Protein AF-A0A936S8H2-F1 (afdb_monomer)

pLDDT: mean 94.61, std 4.77, range [74.12, 98.62]

Radius of gyration: 17.9 Å; Cα contacts (8 Å, |Δi|>4): 414; chains: 1; bounding box: 50×32×44 Å

Secondary structure (DSSP, 8-state):
-EEEEEEE-SBTTS--EEES---EETTEETTTT-EEEE-TTSBBP-TTT-GGGGGSEEEEETTEEEEEETTTEEEEEESS-SS-EEEEEEETTEEEEEEE--HHHHHHHHHHHTS--EEEE--TT---BPPGGG--SS-B--SSSSSS--EEEHHHHHHHHHHHHHH-TT--SPPPGGGT--SEEEESS-TTGGGG-SEEEETTEEEE---------

Structure (mmCIF, N/CA/C/O backbone):
data_AF-A0A936S8H2-F1
#
_entry.id   AF-A0A936S8H2-F1
#
loop_
_atom_site.group_PDB
_atom_site.id
_atom_site.type_symbol
_atom_site.label_atom_id
_atom_site.label_alt_id
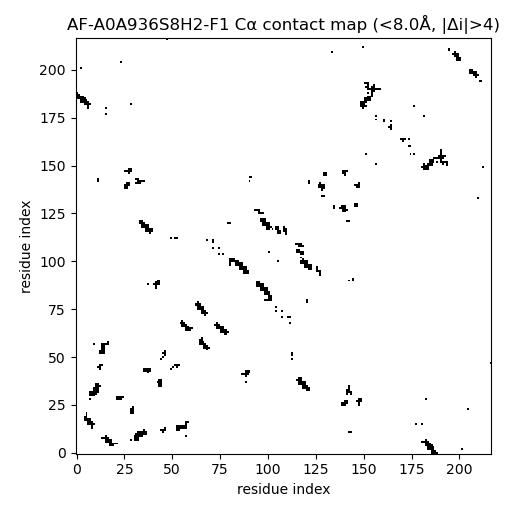_atom_site.label_comp_id
_atom_site.label_asym_id
_atom_site.label_entity_id
_atom_site.label_seq_id
_atom_site.pdbx_PDB_ins_code
_atom_site.Cartn_x
_atom_site.Cartn_y
_atom_site.Cartn_z
_atom_site.occupancy
_atom_site.B_iso_or_equiv
_atom_site.auth_seq_id
_atom_site.auth_comp_id
_atom_site.auth_asym_id
_atom_site.auth_atom_id
_atom_site.pdbx_PDB_model_num
ATOM 1 N N . MET A 1 1 ? 5.807 -10.193 -22.515 1.00 93.31 1 MET A N 1
ATOM 2 C CA . MET A 1 1 ? 5.289 -9.375 -21.406 1.00 93.31 1 MET A CA 1
ATOM 3 C C . MET A 1 1 ? 4.024 -9.993 -20.821 1.00 93.31 1 MET A C 1
ATOM 5 O O . MET A 1 1 ? 3.127 -10.326 -21.589 1.00 93.31 1 MET A O 1
ATOM 9 N N . HIS A 1 2 ? 3.963 -10.161 -19.502 1.00 96.00 2 HIS A N 1
ATOM 10 C CA . HIS A 1 2 ? 2.806 -10.656 -18.745 1.00 96.00 2 HIS A CA 1
ATOM 11 C C . HIS A 1 2 ? 2.836 -10.106 -17.308 1.00 96.00 2 HIS A C 1
ATOM 13 O O . HIS A 1 2 ? 3.864 -9.575 -16.889 1.00 96.00 2 HIS A O 1
ATOM 19 N N . ILE A 1 3 ? 1.724 -10.214 -16.570 1.00 97.50 3 ILE A N 1
ATOM 20 C CA . ILE A 1 3 ? 1.703 -9.939 -15.124 1.00 97.50 3 ILE A CA 1
ATOM 21 C C . ILE A 1 3 ? 2.270 -11.160 -14.402 1.00 97.50 3 ILE A C 1
ATOM 23 O O . ILE A 1 3 ? 1.728 -12.252 -14.572 1.00 97.50 3 ILE A O 1
ATOM 27 N N . SER A 1 4 ? 3.332 -10.978 -13.620 1.00 98.06 4 SER A N 1
ATOM 28 C CA . SER A 1 4 ? 3.921 -12.046 -12.806 1.00 98.06 4 SER A CA 1
ATOM 29 C C . SER A 1 4 ? 3.441 -12.019 -11.355 1.00 98.06 4 SER A C 1
ATOM 31 O O . SER A 1 4 ? 3.321 -13.072 -10.737 1.00 98.06 4 SER A O 1
ATOM 33 N N . GLU A 1 5 ? 3.080 -10.845 -10.827 1.00 98.19 5 GLU A N 1
ATOM 34 C CA . GLU A 1 5 ? 2.463 -10.721 -9.504 1.00 98.19 5 GLU A CA 1
ATOM 35 C C . GLU A 1 5 ? 1.368 -9.651 -9.480 1.00 98.19 5 GLU A C 1
ATOM 37 O O . GLU A 1 5 ? 1.493 -8.579 -10.084 1.00 98.19 5 GLU A O 1
ATOM 42 N N . ILE A 1 6 ? 0.327 -9.915 -8.690 1.00 98.44 6 ILE A N 1
ATOM 43 C CA . ILE A 1 6 ? -0.681 -8.934 -8.289 1.00 98.44 6 ILE A CA 1
ATOM 44 C C . ILE A 1 6 ? -0.625 -8.816 -6.773 1.00 98.44 6 ILE A C 1
ATOM 46 O O . ILE A 1 6 ? -0.640 -9.815 -6.061 1.00 98.44 6 ILE A O 1
ATOM 50 N N . ASN A 1 7 ? -0.548 -7.590 -6.272 1.00 98.62 7 ASN A N 1
ATOM 51 C CA . ASN A 1 7 ? -0.346 -7.313 -4.862 1.00 98.62 7 ASN A CA 1
ATOM 52 C C . ASN A 1 7 ? -1.292 -6.205 -4.377 1.00 98.62 7 ASN A C 1
ATOM 54 O O . ASN A 1 7 ? -1.464 -5.167 -5.027 1.00 98.62 7 ASN A O 1
ATOM 58 N N . ILE A 1 8 ? -1.852 -6.389 -3.184 1.00 98.50 8 ILE A N 1
ATOM 59 C CA . ILE A 1 8 ? -2.594 -5.350 -2.459 1.00 98.50 8 ILE A CA 1
ATOM 60 C C . ILE A 1 8 ? -2.007 -5.142 -1.068 1.00 98.50 8 ILE A C 1
ATOM 62 O O . ILE A 1 8 ? -1.362 -6.018 -0.499 1.00 98.50 8 ILE A O 1
ATOM 66 N N . TYR A 1 9 ? -2.234 -3.965 -0.501 1.00 98.38 9 TYR A N 1
ATOM 67 C CA . TYR A 1 9 ? -1.794 -3.596 0.841 1.00 98.38 9 TYR A CA 1
ATOM 68 C C . TYR A 1 9 ? -2.990 -2.989 1.556 1.00 98.38 9 TYR A C 1
ATOM 70 O O . TYR A 1 9 ? -3.147 -1.763 1.541 1.00 98.38 9 TYR A O 1
ATOM 78 N N . PRO A 1 10 ? -3.870 -3.826 2.129 1.00 97.94 10 PRO A N 1
ATOM 79 C CA . PRO A 1 10 ? -5.174 -3.353 2.560 1.00 97.94 10 PRO A CA 1
ATOM 80 C C . PRO A 1 10 ? -5.100 -2.221 3.581 1.00 97.94 10 PRO A C 1
ATOM 82 O O . PRO A 1 10 ? -5.763 -1.192 3.438 1.00 97.94 10 PRO A O 1
ATOM 85 N N . ILE A 1 11 ? -4.193 -2.363 4.545 1.00 98.19 11 ILE A N 1
ATOM 86 C CA . ILE A 1 11 ? -3.877 -1.325 5.517 1.00 98.19 11 ILE A CA 1
ATOM 87 C C . ILE A 1 11 ? -2.595 -0.613 5.076 1.00 98.19 11 ILE A C 1
ATOM 89 O O . ILE A 1 11 ? -1.543 -1.231 4.853 1.00 98.19 11 ILE A O 1
ATOM 93 N N . LYS A 1 12 ? -2.672 0.713 4.933 1.00 97.88 12 LYS A N 1
ATOM 94 C CA . LYS A 1 12 ? -1.530 1.555 4.577 1.00 97.88 12 LYS A CA 1
ATOM 95 C C . LYS A 1 12 ? -0.368 1.275 5.529 1.00 97.88 12 LYS A C 1
ATOM 97 O O . LYS A 1 12 ? -0.538 1.264 6.740 1.00 97.88 12 LYS A O 1
ATOM 102 N N . SER A 1 13 ? 0.823 1.094 4.958 1.00 96.81 13 SER A N 1
ATOM 103 C CA . SER A 1 13 ? 2.064 0.853 5.705 1.00 96.81 13 SER A CA 1
ATOM 104 C C . SER A 1 13 ? 2.162 -0.494 6.432 1.00 96.81 13 SER A C 1
ATOM 106 O O . SER A 1 13 ? 3.143 -0.703 7.137 1.00 96.81 13 SER A O 1
ATOM 108 N N . LEU A 1 14 ? 1.257 -1.448 6.201 1.00 97.88 14 LEU A N 1
ATOM 109 C CA . LEU A 1 14 ? 1.409 -2.827 6.691 1.00 97.88 14 LEU A CA 1
ATOM 110 C C . LEU A 1 14 ? 1.913 -3.761 5.577 1.00 97.88 14 LEU A C 1
ATOM 112 O O . LEU A 1 14 ? 2.239 -3.309 4.461 1.00 97.88 14 LEU A O 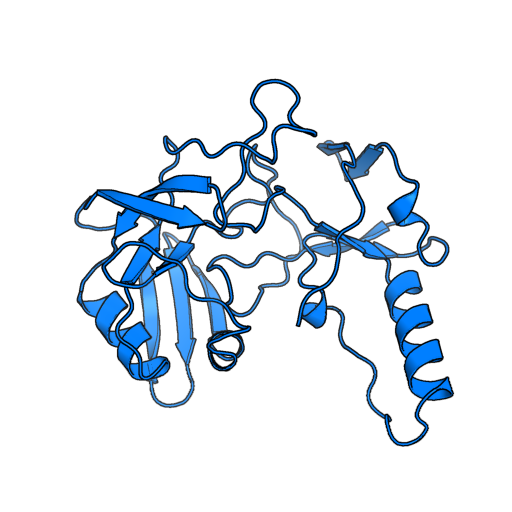1
ATOM 116 N N . LYS A 1 15 ? 2.052 -5.054 5.894 1.00 97.50 15 LYS A N 1
ATOM 117 C CA . LYS A 1 15 ? 2.449 -6.103 4.948 1.00 97.50 15 LYS A CA 1
ATOM 118 C C . LYS A 1 15 ? 1.429 -6.233 3.808 1.00 97.50 15 LYS A C 1
ATOM 120 O O . LYS A 1 15 ? 0.244 -5.966 3.980 1.00 97.50 15 LYS A O 1
ATOM 125 N N . GLY A 1 16 ? 1.932 -6.561 2.619 1.00 97.50 16 GLY A N 1
ATOM 126 C CA . GLY A 1 16 ? 1.104 -6.798 1.436 1.00 97.50 16 GLY A CA 1
ATOM 127 C C . GLY A 1 16 ? 0.633 -8.244 1.334 1.00 97.50 16 GLY A C 1
ATOM 128 O O . GLY A 1 16 ? 1.201 -9.130 1.972 1.00 97.50 16 GLY A O 1
ATOM 129 N N . ILE A 1 17 ? -0.370 -8.452 0.489 1.00 97.81 17 ILE A N 1
ATOM 130 C CA . ILE A 1 17 ? -0.958 -9.741 0.132 1.00 97.81 17 ILE A CA 1
ATOM 131 C C . ILE A 1 17 ? -0.738 -9.942 -1.365 1.00 97.81 17 ILE A C 1
ATOM 133 O O . ILE A 1 17 ? -1.056 -9.043 -2.147 1.00 97.81 17 ILE A O 1
ATOM 137 N N . SER A 1 18 ? -0.217 -11.107 -1.743 1.00 97.75 18 SER A N 1
ATOM 138 C CA . SER A 1 18 ? -0.141 -11.532 -3.141 1.00 97.75 18 SER A CA 1
ATOM 139 C C . SER A 1 18 ? -1.444 -12.221 -3.542 1.00 97.75 18 SER A C 1
ATOM 141 O O . SER A 1 18 ? -2.015 -12.973 -2.751 1.00 97.75 18 SER A O 1
ATOM 143 N N . LEU A 1 19 ? -1.926 -11.933 -4.746 1.00 97.81 19 LEU A N 1
ATOM 144 C CA . LEU A 1 19 ? -3.191 -12.410 -5.290 1.00 97.81 19 LEU A CA 1
ATOM 145 C C . LEU A 1 19 ? -2.975 -13.056 -6.660 1.00 97.81 19 LEU A C 1
ATOM 147 O O . LEU A 1 19 ? -2.115 -12.634 -7.430 1.00 97.81 19 LEU A O 1
ATOM 151 N N . GLU A 1 20 ? -3.832 -14.015 -7.001 1.00 9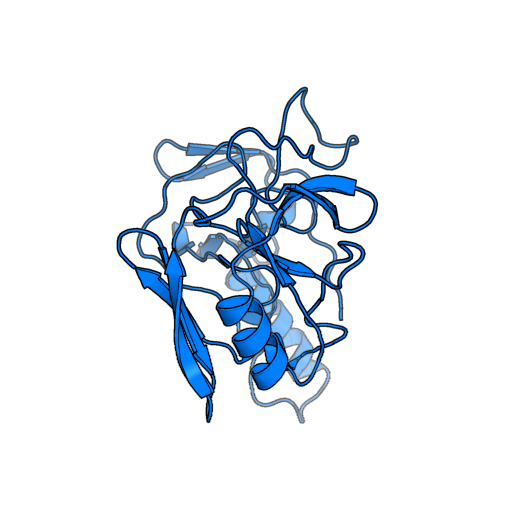6.38 20 GLU A N 1
ATOM 152 C CA . GLU A 1 20 ? -3.892 -14.591 -8.353 1.00 96.38 20 GLU A CA 1
ATOM 153 C C . GLU A 1 20 ? -4.699 -13.712 -9.321 1.00 96.38 20 GLU A C 1
ATOM 155 O O . GLU A 1 20 ? -4.449 -13.686 -10.524 1.00 96.38 20 GLU A O 1
ATOM 160 N N . SER A 1 21 ? -5.683 -12.978 -8.797 1.00 96.00 21 SER A N 1
ATOM 161 C CA . SER A 1 21 ? -6.522 -12.046 -9.550 1.00 96.00 21 SER A CA 1
ATOM 162 C C . SER A 1 21 ? -7.030 -10.925 -8.643 1.00 96.00 21 SER A C 1
ATOM 164 O O . SER A 1 21 ? -7.032 -11.056 -7.419 1.00 96.00 21 SER A O 1
ATOM 166 N N . ALA A 1 22 ? -7.444 -9.802 -9.231 1.00 96.44 22 ALA A N 1
ATOM 167 C CA . ALA A 1 22 ? -8.004 -8.679 -8.490 1.00 96.44 22 ALA A CA 1
ATOM 168 C C . ALA A 1 22 ? -9.060 -7.941 -9.316 1.00 96.44 22 ALA A C 1
ATOM 170 O O . ALA A 1 22 ? -8.940 -7.820 -10.537 1.00 96.44 22 ALA A O 1
ATOM 171 N N . VAL A 1 23 ? -10.067 -7.403 -8.629 1.00 96.38 23 VAL A N 1
ATOM 172 C CA . VAL A 1 23 ? -11.038 -6.477 -9.215 1.00 96.38 23 VAL A CA 1
ATOM 173 C C . VAL A 1 23 ? -10.420 -5.081 -9.266 1.00 96.38 23 VAL A C 1
ATOM 175 O O . VAL A 1 23 ? -9.789 -4.632 -8.308 1.00 96.38 23 VAL A O 1
ATOM 178 N N . VAL A 1 24 ? -10.600 -4.396 -10.392 1.00 96.38 24 VAL A N 1
ATOM 179 C CA . VAL A 1 24 ? -10.165 -3.010 -10.586 1.00 96.38 24 VAL A CA 1
ATOM 180 C C . VAL A 1 24 ? -11.331 -2.078 -10.271 1.00 96.38 24 VAL A C 1
ATOM 182 O O . VAL A 1 24 ? -12.392 -2.183 -10.880 1.00 96.38 24 VAL A O 1
ATOM 185 N N . ASP A 1 25 ? -11.114 -1.148 -9.349 1.00 93.69 25 ASP A N 1
ATOM 186 C CA . ASP A 1 25 ? -12.037 -0.077 -8.976 1.00 93.69 25 ASP A CA 1
ATOM 187 C C . ASP A 1 25 ? -11.424 1.297 -9.319 1.00 93.69 25 ASP A C 1
ATOM 189 O O . ASP A 1 25 ? -10.230 1.434 -9.602 1.00 93.69 25 ASP A O 1
ATOM 193 N N . ALA A 1 26 ? -12.229 2.356 -9.260 1.00 92.25 26 ALA A N 1
ATOM 194 C CA . ALA A 1 26 ? -11.815 3.730 -9.528 1.00 92.25 26 ALA A CA 1
ATOM 195 C C . ALA A 1 26 ? -10.655 4.208 -8.634 1.00 92.25 26 ALA A C 1
ATOM 197 O O . ALA A 1 26 ? -9.928 5.120 -9.019 1.00 92.25 26 ALA A O 1
ATOM 198 N N . ARG A 1 27 ? -10.478 3.608 -7.445 1.00 95.00 27 ARG A N 1
ATOM 199 C CA . ARG A 1 27 ? -9.413 3.942 -6.481 1.00 95.00 27 ARG A CA 1
ATOM 200 C C . ARG A 1 27 ? -8.172 3.054 -6.574 1.00 95.00 27 ARG A C 1
ATOM 202 O O . ARG A 1 27 ? -7.211 3.342 -5.860 1.00 95.00 27 ARG A O 1
ATOM 209 N N . GLY A 1 28 ? -8.178 2.009 -7.403 1.00 95.62 28 GLY A N 1
ATOM 210 C CA . GLY A 1 28 ? -7.097 1.023 -7.499 1.00 95.62 28 GLY A CA 1
ATOM 211 C C . GLY A 1 28 ? -7.626 -0.404 -7.508 1.00 95.62 28 GLY A C 1
ATOM 212 O O . GLY A 1 28 ? -8.764 -0.642 -7.900 1.00 95.62 28 GLY A O 1
ATOM 213 N N . LEU A 1 29 ? -6.807 -1.361 -7.077 1.00 97.62 29 LEU A N 1
ATOM 214 C CA . LEU A 1 29 ? -7.298 -2.721 -6.846 1.00 97.62 29 LEU A CA 1
ATOM 215 C C . LEU A 1 29 ? -8.250 -2.736 -5.643 1.00 97.62 29 LEU A C 1
ATOM 217 O O . LEU A 1 29 ? -8.075 -1.970 -4.691 1.00 97.62 29 LEU A O 1
ATOM 221 N N . GLU A 1 30 ? -9.250 -3.611 -5.674 1.00 95.81 30 GLU A N 1
ATOM 222 C CA . GLU A 1 30 ? -10.180 -3.775 -4.559 1.00 95.81 30 GLU A CA 1
ATOM 223 C C . GLU A 1 30 ? -9.428 -4.038 -3.241 1.00 95.81 30 GLU A C 1
ATOM 225 O O . GLU A 1 30 ? -8.421 -4.745 -3.195 1.00 95.81 30 GLU A O 1
ATOM 230 N N . ASN A 1 31 ? -9.925 -3.437 -2.157 1.00 95.31 31 ASN A N 1
ATOM 231 C CA . ASN A 1 31 ? -9.366 -3.486 -0.802 1.00 95.31 31 ASN A CA 1
ATOM 232 C C . ASN A 1 31 ? -8.004 -2.785 -0.629 1.00 95.31 31 ASN A C 1
ATOM 234 O O . ASN A 1 31 ? -7.559 -2.623 0.502 1.00 95.31 31 ASN A O 1
ATOM 238 N N . ASP A 1 32 ? -7.367 -2.279 -1.686 1.00 98.06 32 ASP A N 1
ATOM 239 C CA . ASP A 1 32 ? -6.021 -1.711 -1.612 1.00 98.06 32 ASP A CA 1
ATOM 240 C C . ASP A 1 32 ? -5.959 -0.338 -0.908 1.00 98.06 32 ASP A C 1
ATOM 242 O O . ASP A 1 32 ? -6.550 0.656 -1.345 1.00 98.06 32 ASP A O 1
ATOM 246 N N . ARG A 1 33 ? -5.209 -0.273 0.203 1.00 97.69 33 ARG A N 1
ATOM 247 C CA . ARG A 1 33 ? -5.059 0.898 1.090 1.00 97.69 33 ARG A CA 1
ATOM 248 C C . ARG A 1 33 ? -6.402 1.540 1.473 1.00 97.69 33 ARG A C 1
ATOM 250 O O . ARG A 1 33 ? -6.517 2.766 1.542 1.00 97.69 33 ARG A O 1
ATOM 257 N N . ARG A 1 34 ? -7.434 0.725 1.709 1.00 96.50 34 ARG A N 1
ATOM 258 C CA . ARG A 1 34 ? -8.747 1.183 2.203 1.00 96.50 34 ARG A CA 1
ATOM 259 C C . ARG A 1 34 ? -8.767 1.408 3.716 1.00 96.50 34 ARG A C 1
ATOM 261 O O . ARG A 1 34 ? -9.695 2.042 4.208 1.00 96.50 34 ARG A O 1
ATOM 268 N N . TRP A 1 35 ? -7.726 0.972 4.420 1.00 97.25 35 TRP A N 1
ATOM 269 C CA . TRP A 1 35 ? -7.508 1.238 5.838 1.00 97.25 35 TRP A CA 1
ATOM 270 C C . TRP A 1 35 ? -6.167 1.933 6.074 1.00 97.25 35 TRP A C 1
ATOM 272 O O . TRP A 1 35 ? -5.244 1.846 5.257 1.00 97.25 35 TRP A O 1
ATOM 282 N N . MET A 1 36 ? -6.046 2.620 7.203 1.00 97.69 36 MET A N 1
ATOM 283 C CA . MET A 1 36 ? -4.855 3.368 7.592 1.00 97.69 36 MET A CA 1
ATOM 284 C C . MET A 1 36 ? -4.796 3.516 9.111 1.00 97.69 36 MET A C 1
ATOM 286 O O . MET A 1 36 ? -5.836 3.621 9.748 1.00 97.69 36 MET A O 1
ATOM 290 N N . LEU A 1 37 ? -3.590 3.546 9.678 1.00 98.06 37 LEU A N 1
ATOM 291 C CA . LEU A 1 37 ? -3.388 3.893 11.086 1.00 98.06 37 LEU A CA 1
ATOM 292 C C . LEU A 1 37 ? -3.065 5.384 11.214 1.00 98.06 37 LEU A C 1
ATOM 294 O O . LEU A 1 37 ? -2.241 5.892 10.446 1.00 98.06 37 LEU A O 1
ATOM 298 N N . THR A 1 38 ? -3.686 6.068 12.171 1.00 97.75 38 THR A N 1
ATOM 299 C CA . THR A 1 38 ? -3.489 7.500 12.448 1.00 97.75 38 THR A CA 1
ATOM 300 C C . THR A 1 38 ? -3.232 7.770 13.925 1.00 97.75 38 THR A C 1
ATOM 302 O O . THR A 1 38 ? -3.527 6.930 14.769 1.00 97.75 38 THR A O 1
ATOM 305 N N . ASP A 1 39 ? -2.715 8.955 14.246 1.00 96.38 39 ASP A N 1
ATOM 306 C CA . ASP A 1 39 ? -2.876 9.536 15.581 1.00 96.38 39 ASP A CA 1
ATOM 307 C C . ASP A 1 39 ? -4.319 10.045 15.798 1.00 96.38 39 ASP A C 1
ATOM 309 O O . ASP A 1 39 ? -5.163 9.972 14.895 1.00 96.38 39 ASP A O 1
ATOM 313 N N . ARG A 1 40 ? -4.591 10.595 16.991 1.00 94.88 40 ARG A N 1
ATOM 314 C CA . ARG A 1 40 ? -5.903 11.166 17.358 1.00 94.88 40 ARG A CA 1
ATOM 315 C C . ARG A 1 40 ? -6.300 12.404 16.564 1.00 94.88 40 ARG A C 1
ATOM 317 O O . ARG A 1 40 ? -7.487 12.707 16.477 1.00 94.88 40 ARG A O 1
ATOM 324 N N . ASP A 1 41 ? -5.334 13.091 15.967 1.00 95.69 41 ASP A N 1
ATOM 325 C CA . ASP A 1 41 ? -5.561 14.274 15.138 1.00 95.69 41 ASP A CA 1
ATOM 326 C C . ASP A 1 41 ? -5.798 13.901 13.661 1.00 95.69 41 ASP A C 1
ATOM 328 O O . ASP A 1 41 ? -6.018 14.771 12.817 1.00 95.69 41 ASP A O 1
ATOM 332 N N . GLY A 1 42 ? -5.792 12.603 13.333 1.00 96.50 42 GLY A N 1
ATOM 333 C CA . GLY A 1 42 ? -6.037 12.088 11.989 1.00 96.50 42 GLY A CA 1
ATOM 334 C C . GLY A 1 42 ? -4.804 12.130 11.087 1.00 96.50 42 GLY A C 1
ATOM 335 O O . GLY A 1 42 ? -4.935 12.015 9.863 1.00 96.50 42 GLY A O 1
ATOM 336 N N . ASN A 1 43 ? -3.601 12.291 11.646 1.00 96.81 43 ASN A N 1
ATOM 337 C CA . ASN A 1 43 ? -2.359 12.207 10.884 1.00 96.81 43 ASN A CA 1
ATOM 338 C C . ASN A 1 43 ? -1.914 10.753 10.776 1.00 96.81 43 ASN A C 1
ATOM 340 O O . ASN A 1 43 ? -1.734 10.054 11.771 1.00 96.81 43 ASN A O 1
ATOM 344 N N . PHE A 1 44 ? -1.704 10.294 9.549 1.00 96.56 44 PHE A N 1
ATOM 345 C CA . PHE A 1 44 ? -1.317 8.914 9.293 1.00 96.56 44 PHE A CA 1
ATOM 346 C C . PHE A 1 44 ? 0.091 8.554 9.771 1.00 96.56 44 PHE A C 1
ATOM 348 O O . PHE A 1 44 ? 1.042 9.336 9.672 1.00 96.56 44 PHE A O 1
ATOM 355 N N . TYR A 1 45 ? 0.240 7.303 10.194 1.00 96.25 45 TYR A N 1
ATOM 356 C CA . TYR A 1 45 ? 1.533 6.695 10.459 1.00 96.25 45 TYR A CA 1
ATOM 357 C C . TYR A 1 45 ? 2.139 6.061 9.209 1.00 96.25 45 TYR A C 1
ATOM 359 O O . TYR A 1 45 ? 1.450 5.631 8.283 1.00 96.25 45 TYR A O 1
ATOM 367 N N . THR A 1 46 ? 3.472 6.022 9.181 1.00 93.19 46 THR A N 1
ATOM 368 C CA . THR A 1 46 ? 4.247 5.478 8.061 1.00 93.19 46 THR A CA 1
ATOM 369 C C . THR A 1 46 ? 5.281 4.483 8.548 1.00 93.19 46 THR A C 1
ATOM 371 O O . THR A 1 46 ? 5.822 4.636 9.643 1.00 93.19 46 THR A O 1
ATOM 374 N N . GLN A 1 47 ? 5.654 3.541 7.676 1.00 93.19 47 GLN A N 1
ATOM 375 C CA . GLN A 1 47 ? 6.793 2.647 7.918 1.00 93.19 47 GLN A CA 1
ATOM 376 C C . GLN A 1 47 ? 8.107 3.409 8.141 1.00 93.19 47 GLN A C 1
ATOM 378 O O . GLN A 1 47 ? 8.967 2.906 8.849 1.00 93.19 47 GLN A O 1
ATOM 383 N N . ARG A 1 48 ? 8.258 4.631 7.603 1.00 90.44 48 ARG A N 1
ATOM 384 C CA . ARG A 1 48 ? 9.463 5.456 7.815 1.00 90.44 48 ARG A CA 1
ATOM 385 C C . ARG A 1 48 ? 9.653 5.813 9.283 1.00 90.44 48 ARG A C 1
ATOM 387 O O . ARG A 1 48 ? 10.770 5.844 9.779 1.00 90.44 48 ARG A O 1
ATOM 394 N N . LYS A 1 49 ? 8.540 6.109 9.960 1.00 90.56 49 LYS A N 1
ATOM 395 C CA . LYS A 1 49 ? 8.523 6.456 11.382 1.00 90.56 49 LYS A CA 1
ATOM 396 C C . LYS A 1 49 ? 8.419 5.208 12.261 1.00 90.56 49 LYS A C 1
ATOM 398 O O . LYS A 1 49 ? 9.049 5.159 13.309 1.00 90.56 49 LYS A O 1
ATOM 403 N N . PHE A 1 50 ? 7.669 4.199 11.814 1.00 93.56 50 PHE A N 1
ATOM 404 C CA . PHE A 1 50 ? 7.409 2.969 12.564 1.00 93.56 50 PHE A CA 1
ATOM 405 C C . PHE A 1 50 ? 7.621 1.720 11.688 1.00 93.56 50 PHE A C 1
ATOM 407 O O . PHE A 1 50 ? 6.655 1.112 11.222 1.00 93.56 50 PHE A O 1
ATOM 414 N N . PRO A 1 51 ? 8.878 1.286 11.467 1.00 93.38 51 PRO A N 1
ATOM 415 C CA . PRO A 1 51 ? 9.187 0.164 10.571 1.00 93.38 51 PRO A CA 1
ATOM 416 C C . PRO A 1 51 ? 8.504 -1.155 10.955 1.00 93.38 51 PRO A C 1
ATOM 418 O O . PRO A 1 51 ? 8.154 -1.947 10.080 1.00 93.38 51 PRO A O 1
ATOM 421 N N . ARG A 1 52 ? 8.241 -1.362 12.254 1.00 94.12 52 ARG A N 1
ATOM 422 C CA . ARG A 1 52 ? 7.530 -2.536 12.792 1.00 94.12 52 ARG A CA 1
ATOM 423 C C . ARG A 1 52 ? 6.134 -2.749 12.194 1.00 94.12 52 ARG A C 1
ATOM 425 O O . ARG A 1 52 ? 5.675 -3.883 12.155 1.00 94.12 52 ARG A O 1
ATOM 432 N N . MET A 1 53 ? 5.494 -1.711 11.637 1.00 96.94 53 MET A N 1
ATOM 433 C CA . MET A 1 53 ? 4.222 -1.855 10.912 1.00 96.94 53 MET A CA 1
ATOM 434 C C . MET A 1 53 ? 4.326 -2.877 9.765 1.00 96.94 53 MET A C 1
ATOM 436 O O . MET A 1 53 ? 3.356 -3.558 9.450 1.00 96.94 53 MET A O 1
ATOM 440 N N . ALA A 1 54 ? 5.507 -3.027 9.152 1.00 95.38 54 ALA A N 1
ATOM 441 C CA . ALA A 1 54 ? 5.744 -3.998 8.083 1.00 95.38 54 ALA A CA 1
ATOM 442 C C . ALA A 1 54 ? 5.720 -5.468 8.549 1.00 95.38 54 ALA A C 1
ATOM 444 O O . ALA A 1 54 ? 5.666 -6.361 7.702 1.00 95.38 54 ALA A O 1
ATOM 445 N N . LEU A 1 55 ? 5.787 -5.716 9.862 1.00 96.00 55 LEU A N 1
ATOM 446 C CA . LEU A 1 55 ? 5.793 -7.054 10.457 1.00 96.00 55 LEU A CA 1
ATOM 447 C C . LEU A 1 55 ? 4.380 -7.588 10.721 1.00 96.00 55 LEU A C 1
ATOM 449 O O . LEU A 1 55 ? 4.211 -8.798 10.847 1.00 96.00 55 LEU A O 1
ATOM 453 N N . ILE A 1 56 ? 3.375 -6.708 10.756 1.00 98.19 56 ILE A N 1
ATOM 454 C CA . ILE A 1 56 ? 1.979 -7.103 10.952 1.00 98.19 56 ILE A CA 1
ATOM 455 C C . ILE A 1 56 ? 1.502 -7.835 9.700 1.00 98.19 56 ILE A C 1
ATOM 457 O O . ILE A 1 56 ? 1.488 -7.269 8.601 1.00 98.19 56 ILE A O 1
ATOM 461 N N . SER A 1 57 ? 1.133 -9.102 9.870 1.00 98.25 57 SER A N 1
ATOM 462 C CA . SER A 1 57 ? 0.553 -9.922 8.812 1.00 98.25 57 SER A CA 1
ATOM 463 C C . SER A 1 57 ? -0.893 -9.514 8.570 1.00 98.25 57 SER A C 1
ATOM 465 O O . SER A 1 57 ? -1.586 -9.103 9.495 1.00 98.25 57 SER A O 1
ATOM 467 N N . VAL A 1 58 ? -1.321 -9.597 7.313 1.00 98.31 58 VAL A N 1
ATOM 468 C CA . VAL A 1 58 ? -2.643 -9.166 6.854 1.00 98.31 58 VAL A CA 1
ATOM 469 C C . VAL A 1 58 ? -3.149 -10.205 5.863 1.00 98.31 58 VAL A C 1
ATOM 471 O O . VAL A 1 58 ? -2.373 -10.651 5.016 1.00 98.31 58 VAL A O 1
ATOM 474 N N . TRP A 1 59 ? -4.422 -10.574 5.945 1.00 97.94 59 TRP A N 1
ATOM 475 C CA . TRP A 1 59 ? -5.095 -11.416 4.956 1.00 97.94 59 TRP A CA 1
ATOM 476 C C . TRP A 1 59 ? -6.551 -10.976 4.774 1.00 97.94 59 TRP A C 1
ATOM 478 O O . TRP A 1 59 ? -7.121 -10.289 5.621 1.00 97.94 59 TRP A O 1
ATOM 488 N N . ILE A 1 60 ? -7.143 -11.322 3.631 1.00 95.75 60 ILE A N 1
ATOM 489 C CA . ILE A 1 60 ? -8.561 -11.059 3.372 1.00 95.75 60 ILE A CA 1
ATOM 490 C C . ILE A 1 60 ? -9.388 -12.182 3.995 1.00 95.75 60 ILE A C 1
ATOM 492 O O . ILE A 1 60 ? -9.058 -13.355 3.826 1.00 95.75 60 ILE A O 1
ATOM 496 N N . GLU A 1 61 ? -10.473 -11.814 4.666 1.00 94.25 61 GLU A N 1
ATOM 497 C CA . GLU A 1 61 ? -11.480 -12.740 5.180 1.00 94.25 61 GLU A CA 1
ATOM 498 C C . GLU A 1 61 ? -12.871 -12.314 4.714 1.00 94.25 61 GLU A C 1
ATOM 500 O O . GLU A 1 61 ? -13.085 -11.172 4.289 1.00 94.25 61 GLU A O 1
ATOM 505 N N . ASP A 1 62 ? -13.839 -13.227 4.794 1.00 91.44 62 ASP A N 1
ATOM 506 C CA . ASP A 1 62 ? -15.221 -12.864 4.501 1.00 91.44 62 ASP A CA 1
ATOM 507 C C . ASP A 1 62 ? -15.698 -11.764 5.462 1.00 91.44 62 ASP A C 1
ATOM 509 O O . ASP A 1 62 ? -15.478 -11.809 6.672 1.00 91.44 62 ASP A O 1
ATOM 513 N N . GLY A 1 63 ? -16.309 -10.722 4.905 1.00 91.38 63 GLY A N 1
ATOM 514 C CA . GLY A 1 63 ? -16.771 -9.570 5.676 1.00 91.38 63 GLY A CA 1
ATOM 515 C C . GLY A 1 63 ? -15.687 -8.645 6.251 1.00 91.38 63 GLY A C 1
ATOM 516 O O . GLY A 1 63 ? -16.066 -7.678 6.915 1.00 91.38 63 GLY A O 1
ATOM 517 N N . GLY A 1 64 ? -14.385 -8.848 5.999 1.00 94.44 64 GLY A N 1
ATOM 518 C CA . GLY A 1 64 ? -13.346 -8.016 6.621 1.00 94.44 64 GLY A CA 1
ATOM 519 C C . GLY A 1 64 ? -11.892 -8.353 6.277 1.00 94.44 64 GLY A C 1
ATOM 520 O O . GLY A 1 64 ? -11.567 -8.785 5.171 1.00 94.44 64 GLY A O 1
ATOM 521 N N . ILE A 1 65 ? -11.002 -8.074 7.229 1.00 96.81 65 ILE A N 1
ATOM 522 C CA . ILE A 1 65 ? -9.558 -8.324 7.151 1.00 96.81 65 ILE A CA 1
ATOM 523 C C . ILE A 1 65 ? -9.093 -8.945 8.458 1.00 96.81 65 ILE A C 1
ATOM 525 O O . ILE A 1 65 ? -9.377 -8.406 9.526 1.00 96.81 65 ILE A O 1
ATOM 529 N N . GLY A 1 66 ? -8.313 -10.016 8.367 1.00 98.00 66 GLY A N 1
ATOM 530 C CA . GLY A 1 66 ? -7.568 -10.542 9.500 1.00 98.00 66 GLY A CA 1
ATOM 531 C C . GLY A 1 66 ? -6.180 -9.910 9.596 1.00 98.00 66 GLY A C 1
ATOM 532 O O . GLY A 1 66 ? -5.529 -9.632 8.579 1.00 98.00 66 GLY A O 1
ATOM 533 N N . VAL A 1 67 ? -5.733 -9.657 10.824 1.00 98.44 67 VAL A N 1
ATOM 534 C CA . VAL A 1 67 ? -4.375 -9.199 11.128 1.00 98.44 67 VAL A CA 1
ATOM 535 C C . VAL A 1 67 ? -3.748 -10.035 12.231 1.00 98.44 67 VAL A C 1
ATOM 537 O O . VAL A 1 67 ? -4.439 -10.513 13.124 1.00 98.44 67 VAL A O 1
ATOM 540 N N . ALA A 1 68 ? -2.427 -10.189 12.181 1.00 98.38 68 ALA A N 1
ATOM 541 C CA . ALA A 1 68 ? -1.671 -10.883 13.218 1.00 98.38 68 ALA A CA 1
ATOM 542 C C . ALA A 1 68 ? -0.316 -10.227 13.455 1.00 98.38 68 ALA A C 1
ATOM 544 O O . ALA A 1 68 ? 0.340 -9.759 12.516 1.00 98.38 68 ALA A O 1
ATOM 545 N N . ALA A 1 69 ? 0.128 -10.252 14.706 1.00 97.75 69 ALA A N 1
ATOM 546 C CA . ALA A 1 69 ? 1.455 -9.811 15.104 1.00 97.75 69 ALA A CA 1
ATOM 547 C C . ALA A 1 69 ? 2.053 -10.786 16.123 1.00 97.75 69 ALA A C 1
ATOM 549 O O . ALA A 1 69 ? 1.348 -11.337 16.971 1.00 97.75 69 ALA A O 1
ATOM 550 N N . ASP A 1 70 ? 3.364 -11.004 16.024 1.00 94.94 70 ASP A N 1
ATOM 551 C CA . ASP A 1 70 ? 4.079 -11.924 16.907 1.00 94.94 70 ASP A CA 1
ATOM 552 C C . ASP A 1 70 ? 3.974 -11.468 18.368 1.00 94.94 70 ASP A C 1
ATOM 554 O O . ASP A 1 70 ? 4.268 -10.317 18.679 1.00 94.94 70 ASP A O 1
ATOM 558 N N . GLY A 1 71 ? 3.511 -12.358 19.247 1.00 96.00 71 GLY A N 1
ATOM 559 C CA . GLY A 1 71 ? 3.246 -12.057 20.658 1.00 96.00 71 GLY A CA 1
ATOM 560 C C . GLY A 1 71 ? 1.888 -11.411 20.979 1.00 96.00 71 GLY A C 1
ATOM 561 O O . GLY A 1 71 ? 1.558 -11.321 22.158 1.00 96.00 71 GLY A O 1
ATOM 562 N N . TYR A 1 72 ? 1.077 -11.026 19.983 1.00 96.19 72 TYR A N 1
ATOM 563 C CA . TYR A 1 72 ? -0.209 -10.323 20.192 1.00 96.19 72 TYR A CA 1
ATOM 564 C C . TYR A 1 72 ? -1.431 -11.061 19.619 1.00 96.19 72 TYR A C 1
ATOM 566 O O . TYR A 1 72 ? -2.563 -10.589 19.740 1.00 96.19 72 TYR A O 1
ATOM 574 N N . GLY A 1 73 ? -1.216 -12.226 19.003 1.00 96.50 73 GLY A N 1
ATOM 575 C CA . GLY A 1 73 ? -2.281 -13.043 18.428 1.00 96.50 73 GLY A CA 1
ATOM 576 C C . GLY A 1 73 ? -2.894 -12.434 17.167 1.00 96.50 73 GLY A C 1
ATOM 577 O O . GLY A 1 73 ? -2.252 -11.659 16.454 1.00 96.50 73 GLY A O 1
ATOM 578 N N . GLU A 1 74 ? -4.134 -12.829 16.892 1.00 97.81 74 GLU A N 1
ATOM 579 C CA . GLU A 1 74 ? -4.899 -12.412 15.718 1.00 97.81 74 GLU A CA 1
ATOM 580 C C . GLU A 1 74 ? -6.041 -11.473 16.114 1.00 97.81 74 GLU A C 1
ATOM 582 O O . GLU A 1 74 ? -6.630 -11.610 17.189 1.00 97.81 74 GLU A O 1
ATOM 587 N N . ALA A 1 75 ? -6.383 -10.547 15.223 1.00 97.12 75 ALA A N 1
ATOM 588 C CA . ALA A 1 75 ? -7.565 -9.707 15.337 1.00 97.12 75 ALA A CA 1
ATOM 589 C C . ALA A 1 75 ? -8.308 -9.647 13.999 1.00 97.12 75 ALA A C 1
ATOM 591 O O . ALA A 1 75 ? -7.699 -9.584 12.930 1.00 97.12 75 ALA A O 1
ATOM 592 N N . PHE A 1 76 ? -9.638 -9.630 14.070 1.00 96.94 76 PHE A N 1
ATOM 593 C CA . PHE A 1 76 ? -10.504 -9.457 12.909 1.00 96.94 76 PHE A CA 1
ATOM 594 C C . PHE A 1 76 ? -11.008 -8.018 12.830 1.00 96.94 76 PHE A C 1
ATOM 596 O O . PHE A 1 76 ? -11.524 -7.470 13.805 1.00 96.94 76 PHE A O 1
ATOM 603 N N . ILE A 1 77 ? -10.889 -7.421 11.649 1.00 96.19 77 ILE A N 1
ATOM 604 C CA . ILE A 1 77 ? -11.353 -6.076 11.329 1.00 96.19 77 ILE A CA 1
ATOM 605 C C . ILE A 1 77 ? -12.567 -6.204 10.404 1.00 96.19 77 ILE A C 1
ATOM 607 O O . ILE A 1 77 ? -12.398 -6.446 9.204 1.00 96.19 77 ILE A O 1
ATOM 611 N N . PRO A 1 78 ? -13.792 -5.988 10.911 1.00 93.81 78 PRO A N 1
ATOM 612 C CA . PRO A 1 78 ? -14.981 -5.919 10.074 1.00 93.81 78 PRO A CA 1
ATOM 613 C C . PRO A 1 78 ? -14.848 -4.832 9.001 1.00 93.81 78 PRO A C 1
ATOM 615 O O . PRO A 1 78 ? -14.367 -3.728 9.281 1.00 93.81 78 PRO A O 1
ATOM 618 N N . ARG A 1 79 ? -15.322 -5.118 7.780 1.00 86.81 79 ARG A N 1
ATOM 619 C CA . ARG A 1 79 ? -15.290 -4.191 6.633 1.00 86.81 79 ARG A CA 1
ATOM 620 C C . ARG A 1 79 ? -15.946 -2.855 6.960 1.00 86.81 79 ARG A C 1
ATOM 622 O O . ARG A 1 79 ? -15.459 -1.813 6.535 1.00 86.81 79 ARG A O 1
ATOM 629 N N . LEU A 1 80 ? -17.060 -2.904 7.684 1.00 82.31 80 LEU A N 1
ATOM 630 C CA . LEU A 1 80 ? -17.771 -1.727 8.157 1.00 82.31 80 LEU A CA 1
ATOM 631 C C . LEU A 1 80 ? -17.583 -1.611 9.670 1.00 82.31 80 LEU A C 1
ATOM 633 O O . LEU A 1 80 ? -17.782 -2.606 10.369 1.00 82.31 80 LEU A O 1
ATOM 637 N N . PRO A 1 81 ? -17.224 -0.427 10.189 1.00 75.75 81 PRO A N 1
ATOM 638 C CA . PRO A 1 81 ? -17.178 -0.221 11.626 1.00 75.75 81 PRO A CA 1
ATOM 639 C C . PRO A 1 81 ? -18.593 -0.318 12.212 1.00 75.75 81 PRO A C 1
ATOM 641 O O . PRO A 1 81 ? -19.570 0.097 11.584 1.00 75.75 81 PRO A O 1
ATOM 644 N N . GLU A 1 82 ? -18.700 -0.841 13.434 1.00 74.94 82 GLU A N 1
ATOM 645 C CA . GLU A 1 82 ? -19.978 -0.938 14.158 1.00 74.94 82 GLU A CA 1
ATOM 646 C C . GLU A 1 82 ? -20.585 0.446 14.423 1.00 74.94 82 GLU A C 1
ATOM 648 O O . GLU A 1 82 ? -21.800 0.636 14.362 1.00 74.94 82 GLU A O 1
ATOM 653 N N . ILE A 1 83 ? -19.720 1.430 14.679 1.00 77.62 83 ILE A N 1
ATOM 654 C CA . ILE A 1 83 ? -20.081 2.825 14.907 1.00 77.62 83 ILE A CA 1
ATOM 655 C C . ILE A 1 83 ? -19.397 3.664 13.835 1.00 77.62 83 ILE A C 1
ATOM 657 O O . ILE A 1 83 ? -18.172 3.710 13.748 1.00 77.62 83 ILE A O 1
ATOM 661 N N . ARG A 1 84 ? -20.193 4.373 13.032 1.00 79.19 84 ARG A N 1
ATOM 662 C CA . ARG A 1 84 ? -19.675 5.306 12.027 1.00 79.19 84 ARG A CA 1
ATOM 663 C C . ARG A 1 84 ? -19.222 6.601 12.690 1.00 79.19 84 ARG A C 1
ATOM 665 O O . ARG A 1 84 ? -19.982 7.564 12.768 1.00 79.19 84 ARG A O 1
ATOM 672 N N . ASN A 1 85 ? -17.988 6.616 13.176 1.00 88.56 85 ASN A N 1
ATOM 673 C CA . ASN A 1 85 ? -17.363 7.819 13.708 1.00 88.56 85 ASN A CA 1
ATOM 674 C C . ASN A 1 85 ? -16.488 8.474 12.634 1.00 88.56 85 ASN A C 1
ATOM 676 O O . ASN A 1 85 ? -15.353 8.047 12.420 1.00 88.56 85 ASN A O 1
ATOM 680 N N . ARG A 1 86 ? -17.027 9.478 11.930 1.00 94.06 86 ARG A N 1
ATOM 681 C CA . ARG A 1 86 ? -16.274 10.182 10.885 1.00 94.06 86 ARG A CA 1
ATOM 682 C C . ARG A 1 86 ? -15.244 11.134 11.468 1.00 94.06 86 ARG A C 1
ATOM 684 O O . ARG A 1 86 ? -15.528 11.878 12.402 1.00 94.06 86 ARG A O 1
ATOM 691 N N . GLN A 1 87 ? -14.072 11.128 10.854 1.00 95.25 87 GLN A N 1
ATOM 692 C CA . GLN A 1 87 ? -12.964 12.005 11.175 1.00 95.25 87 GLN A CA 1
ATOM 693 C C . GLN A 1 87 ? -12.282 12.457 9.887 1.00 95.25 87 GLN A C 1
ATOM 695 O O . GLN A 1 87 ? -11.993 11.652 8.996 1.00 95.25 87 GLN A O 1
ATOM 700 N N . THR A 1 88 ? -11.949 13.743 9.819 1.00 97.88 88 THR A N 1
ATOM 701 C CA . THR A 1 88 ? -11.040 14.244 8.794 1.00 97.88 88 THR A CA 1
ATOM 702 C C . THR A 1 88 ? -9.639 13.696 9.051 1.00 97.88 88 THR A C 1
ATOM 704 O O . THR A 1 88 ? -9.041 13.963 10.091 1.00 97.88 88 THR A O 1
ATOM 707 N N . VAL A 1 89 ? -9.091 12.978 8.076 1.00 97.81 89 VAL A N 1
ATOM 708 C CA . VAL A 1 89 ? -7.720 12.465 8.101 1.00 97.81 89 VAL A CA 1
ATOM 709 C C . VAL A 1 89 ? -6.863 13.139 7.042 1.00 97.81 89 VAL A C 1
ATOM 711 O O . VAL A 1 89 ? -7.347 13.563 5.989 1.00 97.81 89 VAL A O 1
ATOM 714 N N . THR A 1 90 ? -5.566 13.228 7.321 1.00 97.19 90 THR A N 1
ATOM 715 C CA . THR A 1 90 ? -4.584 13.859 6.439 1.00 97.19 90 THR A CA 1
ATOM 716 C C . THR A 1 90 ? -3.631 12.806 5.884 1.00 97.19 90 THR A C 1
ATOM 718 O O . THR A 1 90 ? -2.977 12.089 6.636 1.00 97.19 90 THR A O 1
ATOM 721 N N . VAL A 1 91 ? -3.520 12.735 4.556 1.00 95.56 91 VAL A N 1
ATOM 722 C CA . VAL A 1 91 ? -2.541 11.920 3.825 1.00 95.56 91 VAL A CA 1
ATOM 723 C C . VAL A 1 91 ? -1.682 12.852 2.982 1.00 95.56 91 VAL A C 1
ATOM 725 O O . VAL A 1 91 ? -2.128 13.379 1.959 1.00 95.56 91 VAL A O 1
ATOM 728 N N . TRP A 1 92 ? -0.436 13.056 3.408 1.00 92.75 92 TRP A N 1
ATOM 729 C CA . TRP A 1 92 ? 0.452 14.086 2.859 1.00 92.75 92 TRP A CA 1
ATOM 730 C C . TRP A 1 92 ? -0.224 15.466 2.890 1.00 92.75 92 TRP A C 1
ATOM 732 O O . TRP A 1 92 ? -0.624 15.930 3.950 1.00 92.75 92 TRP A O 1
ATOM 742 N N . ASN A 1 93 ? -0.392 16.103 1.732 1.00 90.06 93 ASN A N 1
ATOM 743 C CA . ASN A 1 93 ? -1.029 17.414 1.602 1.00 90.06 93 ASN A CA 1
ATOM 744 C C . ASN A 1 93 ? -2.533 17.313 1.281 1.00 90.06 93 ASN A C 1
ATOM 746 O O . ASN A 1 93 ? -3.149 18.307 0.907 1.00 90.06 93 ASN A O 1
ATOM 750 N N . SER A 1 94 ? -3.120 16.115 1.361 1.00 92.75 94 SER A N 1
ATOM 751 C CA . SER A 1 94 ? -4.518 15.844 1.021 1.00 92.75 94 SER A CA 1
ATOM 752 C C . SER A 1 94 ? -5.315 15.507 2.278 1.00 92.75 94 SER A C 1
ATOM 754 O O . SER A 1 94 ? -4.863 14.713 3.100 1.00 92.75 94 SER A O 1
ATOM 756 N N . LYS A 1 95 ? -6.508 16.089 2.412 1.00 95.62 95 LYS A N 1
ATOM 757 C CA . LYS A 1 95 ? -7.460 15.785 3.485 1.00 95.62 95 LYS A CA 1
ATOM 758 C C . LYS A 1 95 ? -8.688 15.091 2.913 1.00 95.62 95 LYS A C 1
ATOM 760 O O . LYS A 1 95 ? -9.133 15.433 1.819 1.00 95.62 95 LYS A O 1
ATOM 765 N N . CYS A 1 96 ? -9.226 14.130 3.648 1.00 96.94 96 CYS A N 1
ATOM 766 C CA . CYS A 1 96 ? -10.458 13.429 3.301 1.00 96.94 96 CYS A CA 1
ATOM 767 C C . CYS A 1 96 ? -11.109 12.843 4.556 1.00 96.94 96 CYS A C 1
ATOM 769 O O . CYS A 1 96 ? -10.463 12.736 5.594 1.00 96.94 96 CYS A O 1
ATOM 771 N N . GLU A 1 97 ? -12.359 12.410 4.443 1.00 97.06 97 GLU A N 1
ATOM 772 C CA . GLU A 1 97 ? -13.077 11.772 5.546 1.00 97.06 97 GLU A CA 1
ATOM 773 C C . GLU A 1 97 ? -12.750 10.277 5.644 1.00 97.06 97 GLU A C 1
ATOM 775 O O . GLU A 1 97 ? -12.775 9.554 4.645 1.00 97.06 97 GLU A O 1
ATOM 780 N N . GLY A 1 98 ? -12.480 9.806 6.854 1.00 95.94 98 GLY A N 1
ATOM 781 C CA . GLY A 1 98 ? -12.404 8.392 7.200 1.00 95.94 98 GLY A CA 1
ATOM 782 C C . GLY A 1 98 ? -13.343 8.061 8.356 1.00 95.94 98 GLY A C 1
ATOM 783 O O . GLY A 1 98 ? -13.866 8.958 9.010 1.00 95.94 98 GLY A O 1
ATOM 784 N N . GLU A 1 99 ? -13.571 6.777 8.605 1.00 95.62 99 GLU A N 1
ATOM 785 C CA . GLU A 1 99 ? -14.339 6.291 9.753 1.00 95.62 99 GLU A CA 1
ATOM 786 C C . GLU A 1 99 ? -13.408 5.559 10.718 1.00 95.62 99 GLU A C 1
ATOM 788 O O . GLU A 1 99 ? -12.753 4.586 10.341 1.00 95.62 99 GLU A O 1
ATOM 793 N N . VAL A 1 100 ? -13.330 6.049 11.954 1.00 94.88 100 VAL A N 1
ATOM 794 C CA . VAL A 1 100 ? -12.519 5.441 13.011 1.00 94.88 100 VAL A CA 1
ATOM 795 C C . VAL A 1 100 ? -13.166 4.137 13.458 1.00 94.88 100 VAL A C 1
ATOM 797 O O . VAL A 1 100 ? -14.368 4.089 13.725 1.00 94.88 100 VAL A O 1
ATOM 800 N N . HIS A 1 101 ? -12.361 3.082 13.545 1.00 92.94 101 HIS A N 1
ATOM 801 C CA . HIS A 1 101 ? -12.793 1.762 13.984 1.00 92.94 101 HIS A CA 1
ATOM 802 C C . HIS A 1 101 ? -12.807 1.643 15.516 1.00 92.94 101 HIS A C 1
ATOM 804 O O . HIS A 1 101 ? -12.500 2.593 16.244 1.00 92.94 101 HIS A O 1
ATOM 810 N N . SER A 1 102 ? -13.231 0.483 16.012 1.00 90.69 102 SER A N 1
ATOM 811 C CA . SER A 1 102 ? -13.542 0.268 17.423 1.00 90.69 102 SER A CA 1
ATOM 812 C C . SER A 1 102 ? -12.341 0.531 18.350 1.00 90.69 102 SER A C 1
ATOM 814 O O . SER A 1 102 ? -11.193 0.271 17.975 1.00 90.69 102 SER A O 1
ATOM 816 N N . PRO A 1 103 ? -12.581 0.994 19.595 1.00 92.81 103 PRO A N 1
ATOM 817 C CA . PRO A 1 103 ? -11.521 1.163 20.589 1.00 92.81 103 PRO A CA 1
ATOM 818 C C . PRO A 1 103 ? -10.694 -0.106 20.823 1.00 92.81 103 PRO A C 1
ATOM 820 O O . PRO A 1 103 ? -9.493 0.001 21.019 1.00 92.81 103 PRO A O 1
ATOM 823 N N . VAL A 1 104 ? -11.314 -1.287 20.727 1.00 94.38 104 VAL A N 1
ATOM 824 C CA . VAL A 1 104 ? -10.640 -2.586 20.898 1.00 94.38 104 VAL A CA 1
ATOM 825 C C . VAL A 1 104 ? -9.588 -2.821 19.811 1.00 94.38 104 VAL A C 1
ATOM 827 O O . VAL A 1 104 ? -8.478 -3.252 20.105 1.00 94.38 104 VAL A O 1
ATOM 830 N N . LEU A 1 105 ? -9.901 -2.505 18.550 1.00 95.19 105 LEU A N 1
ATOM 831 C CA . LEU A 1 105 ? -8.925 -2.626 17.463 1.00 95.19 105 LEU A CA 1
ATOM 832 C C . LEU A 1 105 ? -7.826 -1.570 17.575 1.00 95.19 105 LEU A C 1
ATOM 834 O O . LEU A 1 105 ? -6.662 -1.867 17.318 1.00 95.19 105 LEU A O 1
ATOM 838 N N . ASN A 1 106 ? -8.183 -0.353 17.988 1.00 95.75 106 ASN A N 1
ATOM 839 C CA . ASN A 1 106 ? -7.215 0.714 18.233 1.00 95.75 106 ASN A CA 1
ATOM 840 C C . ASN A 1 106 ? -6.227 0.323 19.344 1.00 95.75 106 ASN A C 1
ATOM 842 O O . ASN A 1 106 ? -5.027 0.534 19.189 1.00 95.75 106 ASN A O 1
ATOM 846 N N . GLU A 1 107 ? -6.713 -0.294 20.424 1.00 96.94 107 GLU A N 1
ATOM 847 C CA . GLU A 1 107 ? -5.890 -0.829 21.513 1.00 96.94 107 GLU A CA 1
ATOM 848 C C . GLU A 1 107 ? -4.962 -1.941 21.012 1.00 96.94 107 GLU A C 1
ATOM 850 O O . GLU A 1 107 ? -3.755 -1.835 21.200 1.00 96.94 107 GLU A O 1
ATOM 855 N N . TRP A 1 108 ? -5.474 -2.915 20.248 1.00 97.81 108 TRP A N 1
ATOM 856 C CA . TRP A 1 108 ? -4.643 -3.984 19.678 1.00 97.81 108 TRP A CA 1
ATOM 857 C C . TRP A 1 108 ? -3.488 -3.441 18.824 1.00 97.81 108 TRP A C 1
ATOM 859 O O . TRP A 1 108 ? -2.334 -3.826 19.011 1.00 97.81 108 TRP A O 1
ATOM 869 N N . PHE A 1 109 ? -3.761 -2.501 17.910 1.00 97.75 109 PHE A N 1
ATOM 870 C CA . PHE A 1 109 ? -2.691 -1.883 17.120 1.00 97.75 109 PHE A CA 1
ATOM 871 C C . PHE A 1 109 ? -1.742 -1.051 17.981 1.00 97.75 109 PHE A C 1
ATOM 873 O O . PHE A 1 109 ? -0.542 -1.017 17.695 1.00 97.75 109 PHE A O 1
ATOM 880 N N . SER A 1 110 ? -2.262 -0.392 19.017 1.00 97.25 110 SER A N 1
ATOM 881 C CA . SER A 1 110 ? -1.448 0.430 19.905 1.00 97.25 110 SER A CA 1
ATOM 882 C C . SER A 1 110 ? -0.483 -0.409 20.734 1.00 97.25 110 SER A C 1
ATOM 884 O O . SER A 1 110 ? 0.682 -0.033 20.866 1.00 97.25 110 SER A O 1
ATOM 886 N N . ASP A 1 111 ? -0.927 -1.575 21.196 1.00 96.81 111 ASP A N 1
ATOM 887 C CA . ASP A 1 111 ? -0.114 -2.547 21.923 1.00 96.81 111 ASP A CA 1
ATOM 888 C C . ASP A 1 111 ? 0.974 -3.150 21.028 1.00 96.81 111 ASP A C 1
ATOM 890 O O . ASP A 1 111 ? 2.147 -3.171 21.404 1.00 96.81 111 ASP A O 1
ATOM 894 N N . VAL A 1 112 ? 0.615 -3.573 19.809 1.00 96.56 112 VAL A N 1
ATOM 895 C CA . VAL A 1 112 ? 1.563 -4.123 18.820 1.00 96.56 112 VAL A CA 1
ATOM 896 C C . VAL A 1 112 ? 2.639 -3.100 18.449 1.00 96.56 112 VAL A C 1
ATOM 898 O O . VAL A 1 112 ? 3.817 -3.427 18.255 1.00 96.56 112 VAL A O 1
ATOM 901 N N . LEU A 1 113 ? 2.239 -1.839 18.284 1.00 95.62 113 LEU A N 1
ATOM 902 C CA . LEU A 1 113 ? 3.119 -0.797 17.770 1.00 95.62 113 LEU A CA 1
ATOM 903 C C . LEU A 1 113 ? 3.797 0.031 18.866 1.00 95.62 113 LEU A C 1
ATOM 905 O O . LEU A 1 113 ? 4.678 0.826 18.535 1.00 95.62 113 LEU A O 1
ATOM 909 N N . GLU A 1 114 ? 3.432 -0.191 20.131 1.00 95.06 114 GLU A N 1
ATOM 910 C CA . GLU A 1 114 ? 3.837 0.605 21.298 1.00 95.06 114 GLU A CA 1
ATOM 911 C C . GLU A 1 114 ? 3.633 2.114 21.062 1.00 95.06 114 GLU A C 1
ATOM 913 O O . GLU A 1 114 ? 4.480 2.950 21.389 1.00 95.06 114 GLU A O 1
ATOM 918 N N . MET A 1 115 ? 2.509 2.469 20.435 1.00 94.06 115 MET A N 1
ATOM 919 C CA . MET A 1 115 ? 2.127 3.854 20.158 1.00 94.06 115 MET A CA 1
ATOM 920 C C . MET A 1 115 ? 0.609 4.003 20.113 1.00 94.06 115 MET A C 1
ATOM 922 O O . MET A 1 115 ? -0.067 3.162 19.541 1.00 94.06 115 MET A O 1
ATOM 926 N N . ASP A 1 116 ? 0.074 5.098 20.652 1.00 94.94 116 ASP A N 1
ATOM 927 C CA . ASP A 1 116 ? -1.358 5.406 20.548 1.00 94.94 116 ASP A CA 1
ATOM 928 C C . ASP A 1 116 ? -1.740 5.584 19.074 1.00 94.94 116 ASP A C 1
ATOM 930 O O . ASP A 1 116 ? -1.205 6.459 18.394 1.00 94.94 116 ASP A O 1
ATOM 934 N N . CYS A 1 117 ? -2.632 4.739 18.563 1.00 95.25 117 CYS A N 1
ATOM 935 C CA . CYS A 1 117 ? -3.060 4.799 17.175 1.00 95.25 117 CYS A CA 1
ATOM 936 C C . CYS A 1 117 ? -4.534 4.439 16.995 1.00 95.25 117 CYS A C 1
ATOM 938 O O . CYS A 1 117 ? -5.137 3.723 17.791 1.00 95.25 117 CYS A O 1
ATOM 940 N N . GLN A 1 118 ? -5.117 4.953 15.918 1.00 95.75 118 GLN A N 1
ATOM 941 C CA . GLN A 1 118 ? -6.484 4.682 15.507 1.00 95.75 118 GLN A CA 1
ATOM 942 C C . GLN A 1 118 ? -6.482 4.021 14.137 1.00 95.75 118 GLN A C 1
ATOM 944 O O . GLN A 1 118 ? -5.843 4.505 13.201 1.00 95.75 118 GLN A O 1
ATOM 949 N N . LEU A 1 119 ? -7.218 2.924 14.005 1.00 97.06 119 LEU A N 1
ATOM 950 C CA . LEU A 1 119 ? -7.533 2.345 12.714 1.00 97.06 119 LEU A CA 1
ATOM 951 C C . LEU A 1 119 ? -8.653 3.153 12.068 1.00 97.06 119 LEU A C 1
ATOM 953 O O . LEU A 1 119 ? -9.725 3.324 12.640 1.00 97.06 119 LEU A O 1
ATOM 957 N N . VAL A 1 120 ? -8.417 3.603 10.844 1.00 96.69 120 VAL A N 1
ATOM 958 C CA . VAL A 1 120 ? -9.371 4.376 10.056 1.00 96.69 120 VAL A CA 1
ATOM 959 C C . VAL A 1 120 ? -9.668 3.644 8.757 1.00 96.69 120 VAL A C 1
ATOM 961 O O . VAL A 1 120 ? -8.755 3.262 8.023 1.00 96.69 120 VAL A O 1
ATOM 964 N N . TYR A 1 121 ? -10.951 3.471 8.459 1.00 96.25 121 TYR A N 1
ATOM 965 C CA . TYR A 1 121 ? -11.461 2.972 7.186 1.00 96.25 121 TYR A CA 1
ATOM 966 C C . TYR A 1 121 ? -11.807 4.137 6.249 1.00 96.25 121 TYR A C 1
ATOM 968 O O . TYR A 1 121 ? -12.220 5.199 6.705 1.00 96.25 121 TYR A O 1
ATOM 976 N N . MET A 1 122 ? -11.655 3.955 4.936 1.00 95.81 122 MET A N 1
ATOM 977 C CA . MET A 1 122 ? -12.155 4.888 3.923 1.00 95.81 122 MET A CA 1
ATOM 978 C C . MET A 1 122 ? -13.532 4.430 3.422 1.00 95.81 122 MET A C 1
ATOM 980 O O . MET A 1 122 ? -13.581 3.444 2.683 1.00 95.81 122 MET A O 1
ATOM 984 N N . PRO A 1 123 ? -14.626 5.149 3.727 1.00 93.38 123 PRO A N 1
ATOM 985 C CA . PRO A 1 123 ? -15.949 4.892 3.157 1.00 93.38 123 PRO A CA 1
ATOM 986 C C . PRO A 1 123 ? -16.008 5.018 1.628 1.00 93.38 123 PRO A C 1
ATOM 988 O O . PRO A 1 123 ? -15.234 5.758 1.018 1.00 93.38 123 PRO A O 1
ATOM 991 N N . ASP A 1 124 ? -16.964 4.337 0.991 1.00 92.44 124 ASP A N 1
ATOM 992 C CA . ASP A 1 124 ? -17.135 4.378 -0.473 1.00 92.44 124 ASP A CA 1
ATOM 993 C C . ASP A 1 124 ? -17.589 5.748 -0.999 1.00 92.44 124 ASP A C 1
ATOM 995 O O . ASP A 1 124 ? -17.324 6.085 -2.157 1.00 92.44 124 ASP A O 1
ATOM 999 N N . ASP A 1 125 ? -18.231 6.559 -0.157 1.00 93.94 125 ASP A N 1
ATOM 1000 C CA . ASP A 1 125 ? -18.626 7.933 -0.466 1.00 93.94 125 ASP A CA 1
ATOM 1001 C C . ASP A 1 125 ? -17.496 8.95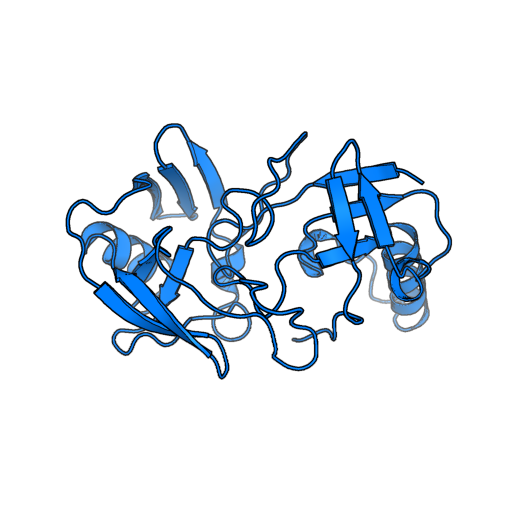1 -0.232 1.00 93.94 125 ASP A C 1
ATOM 1003 O O . ASP A 1 125 ? -17.588 10.085 -0.706 1.00 93.94 125 ASP A O 1
ATOM 1007 N N . THR A 1 126 ? -16.388 8.557 0.409 1.00 95.06 126 THR A N 1
ATOM 1008 C CA . THR A 1 126 ? -15.203 9.414 0.520 1.00 95.06 126 THR A CA 1
ATOM 1009 C C . THR A 1 126 ? -14.539 9.565 -0.842 1.00 95.06 126 THR A C 1
ATOM 1011 O O . THR A 1 126 ? -14.102 8.595 -1.471 1.00 95.06 126 THR A O 1
ATOM 1014 N N . ARG A 1 127 ? -14.384 10.814 -1.285 1.00 94.38 127 ARG A N 1
ATOM 1015 C CA . ARG A 1 127 ? -13.642 11.160 -2.499 1.00 94.38 127 ARG A CA 1
ATOM 1016 C C . ARG A 1 127 ? -12.353 11.875 -2.122 1.00 94.38 127 ARG A C 1
ATOM 1018 O O . ARG A 1 127 ? -12.387 12.947 -1.528 1.00 94.38 127 ARG A O 1
ATOM 1025 N N . ARG A 1 128 ? -11.220 11.285 -2.499 1.00 95.19 128 ARG A N 1
ATOM 1026 C CA . ARG A 1 128 ? -9.896 11.898 -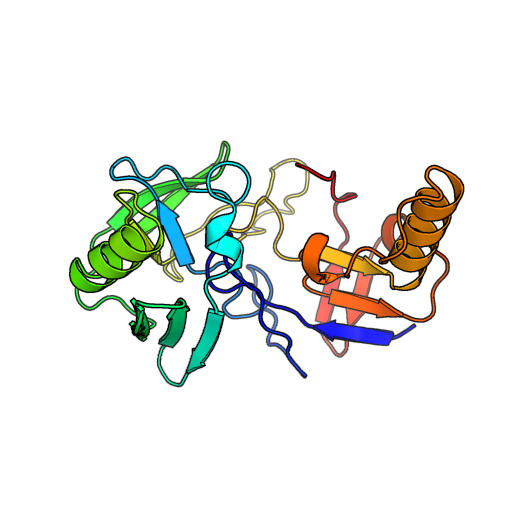2.394 1.00 95.19 128 ARG A CA 1
ATOM 1027 C C . ARG A 1 128 ? -9.256 11.887 -3.771 1.00 95.19 128 ARG A C 1
ATOM 1029 O O . ARG A 1 128 ? -9.036 10.812 -4.322 1.00 95.19 128 ARG A O 1
ATOM 1036 N N . SER A 1 129 ? -9.012 13.061 -4.337 1.00 93.50 129 SER A N 1
ATOM 1037 C CA . SER A 1 129 ? -8.450 13.176 -5.683 1.00 93.50 129 SER A CA 1
ATOM 1038 C C . SER A 1 129 ? -6.991 12.730 -5.728 1.00 93.50 129 SER A C 1
ATOM 1040 O O . SER A 1 129 ? -6.248 12.872 -4.750 1.00 93.50 129 SER A O 1
ATOM 1042 N N . VAL A 1 130 ? -6.565 12.227 -6.887 1.00 91.88 130 VAL A N 1
ATOM 1043 C CA . VAL A 1 130 ? -5.136 12.099 -7.211 1.00 91.88 130 VAL A CA 1
ATOM 1044 C C . VAL A 1 130 ? -4.474 13.483 -7.269 1.00 91.88 130 VAL A C 1
ATOM 1046 O O . VAL A 1 130 ? -5.131 14.519 -7.178 1.00 91.88 130 VAL A O 1
ATOM 1049 N N . THR A 1 131 ? -3.149 13.533 -7.425 1.00 83.25 131 THR A N 1
ATOM 1050 C CA . THR A 1 131 ? -2.458 14.820 -7.610 1.00 83.25 131 THR A CA 1
ATOM 1051 C C . THR A 1 131 ? -3.003 15.564 -8.836 1.00 83.25 131 THR A C 1
ATOM 1053 O O . THR A 1 131 ? -2.955 15.030 -9.943 1.00 83.25 131 THR A O 1
ATOM 1056 N N . GLU A 1 132 ? -3.423 16.819 -8.645 1.00 74.50 132 GLU A N 1
ATOM 1057 C CA . GLU A 1 132 ? -4.108 17.663 -9.644 1.00 74.50 132 GLU A CA 1
ATOM 1058 C C . GLU A 1 132 ? -3.426 17.675 -11.020 1.00 74.50 132 GLU A C 1
ATOM 1060 O O . GLU A 1 132 ? -4.086 17.543 -12.044 1.00 74.50 132 GLU A O 1
ATOM 1065 N N . ARG A 1 133 ? -2.087 17.721 -11.056 1.00 80.06 133 ARG A N 1
ATOM 1066 C CA . ARG A 1 133 ? -1.293 17.708 -12.299 1.00 80.06 133 ARG A CA 1
ATOM 1067 C C . ARG A 1 133 ? -1.616 16.536 -13.242 1.00 80.06 133 ARG A C 1
ATOM 1069 O O . ARG A 1 133 ? -1.366 16.644 -14.440 1.00 80.06 133 ARG A O 1
ATOM 1076 N N . PHE A 1 134 ? -2.100 15.413 -12.717 1.00 79.56 134 PHE A N 1
ATOM 1077 C CA . PHE A 1 134 ? -2.339 14.187 -13.484 1.00 79.56 134 PHE A CA 1
ATOM 1078 C C . PHE A 1 134 ? -3.803 13.732 -13.480 1.00 79.56 134 PHE A C 1
ATOM 1080 O O . PHE A 1 134 ? -4.122 12.764 -14.183 1.00 79.56 134 PHE A O 1
ATOM 1087 N N . ASP A 1 135 ? -4.669 14.425 -12.740 1.00 83.19 135 ASP A N 1
ATOM 1088 C CA . ASP A 1 135 ? -6.111 14.187 -12.716 1.00 83.19 135 ASP A CA 1
ATOM 1089 C C . ASP A 1 135 ? -6.717 14.464 -14.105 1.00 83.19 135 ASP A C 1
ATOM 1091 O O . ASP A 1 135 ? -6.300 15.375 -14.823 1.00 83.19 135 ASP A O 1
ATOM 1095 N N . ARG A 1 136 ? -7.686 13.643 -14.514 1.00 80.81 136 ARG A N 1
ATOM 1096 C CA . ARG A 1 136 ? -8.477 13.830 -15.741 1.00 80.81 136 ARG A CA 1
ATOM 1097 C C . ARG A 1 136 ? -9.953 14.104 -15.462 1.00 80.81 136 ARG A C 1
ATOM 1099 O O . ARG A 1 136 ? -10.804 13.798 -16.292 1.00 80.81 136 ARG A O 1
ATOM 1106 N N . GLY A 1 137 ? -10.238 14.748 -14.334 1.00 75.81 137 GLY A N 1
ATOM 1107 C CA . GLY A 1 137 ? -11.566 15.258 -14.010 1.00 75.81 137 GLY A CA 1
ATOM 1108 C C . GLY A 1 137 ? -12.384 14.274 -13.188 1.00 75.81 137 GLY A C 1
ATOM 1109 O O . GLY A 1 137 ? -13.560 14.062 -13.477 1.00 75.81 137 GLY A O 1
ATOM 1110 N N . GLY A 1 138 ? -11.762 13.673 -12.173 1.00 85.31 138 GLY A N 1
ATOM 1111 C CA . GLY A 1 138 ? -12.456 12.802 -11.226 1.00 85.31 138 GLY A CA 1
ATOM 1112 C C . GLY A 1 138 ? -11.681 11.561 -10.804 1.00 85.31 138 GLY A C 1
ATOM 1113 O O . GLY A 1 138 ? -12.288 10.689 -10.177 1.00 85.31 138 GLY A O 1
ATOM 1114 N N . ASP A 1 139 ? -10.386 11.475 -11.126 1.00 92.44 139 ASP A N 1
ATOM 1115 C CA . ASP A 1 139 ? -9.535 10.369 -10.699 1.00 92.44 139 ASP A CA 1
ATOM 1116 C C . ASP A 1 139 ? -9.390 10.421 -9.170 1.00 92.44 139 ASP A C 1
ATOM 1118 O O . ASP A 1 139 ? -8.909 11.401 -8.591 1.00 92.44 139 ASP A O 1
ATOM 1122 N N . ILE A 1 140 ? -9.818 9.349 -8.505 1.00 95.12 140 ILE A N 1
ATOM 1123 C CA . ILE A 1 140 ? -9.784 9.226 -7.047 1.00 95.12 140 ILE A CA 1
ATOM 1124 C C . ILE A 1 140 ? -8.780 8.167 -6.615 1.00 95.12 140 ILE A C 1
ATOM 1126 O O . ILE A 1 140 ? -8.414 7.275 -7.370 1.00 95.12 140 ILE A O 1
ATOM 1130 N N . VAL A 1 141 ? -8.330 8.259 -5.372 1.00 96.31 141 VAL A N 1
ATOM 1131 C CA . VAL A 1 141 ? -7.351 7.346 -4.790 1.00 96.31 141 VAL A CA 1
ATOM 1132 C C . VAL A 1 141 ? -7.737 7.017 -3.353 1.00 96.31 141 VAL A C 1
ATOM 1134 O O . VAL A 1 141 ? -8.305 7.847 -2.641 1.00 96.31 141 VAL A O 1
ATOM 1137 N N . SER A 1 142 ? -7.421 5.796 -2.920 1.00 97.19 142 SER A N 1
ATOM 1138 C CA . SER A 1 142 ? -7.571 5.361 -1.528 1.00 97.19 142 SER A CA 1
ATOM 1139 C C . SER A 1 142 ? -6.570 6.072 -0.599 1.00 97.19 142 SER A C 1
ATOM 1141 O O . SER A 1 142 ? -6.052 7.137 -0.941 1.00 97.19 142 SER A O 1
ATOM 1143 N N . PHE A 1 143 ? -6.226 5.516 0.566 1.00 97.69 143 PHE A N 1
ATOM 1144 C CA . PHE A 1 143 ? -5.144 6.056 1.402 1.00 97.69 143 PHE A CA 1
ATOM 1145 C C . PHE A 1 143 ? -3.733 5.801 0.827 1.00 97.69 143 PHE A C 1
ATOM 1147 O O . PHE A 1 143 ? -2.728 6.054 1.498 1.00 97.69 143 PHE A O 1
ATOM 1154 N N . ALA A 1 144 ? -3.603 5.323 -0.418 1.00 96.56 144 ALA A N 1
ATOM 1155 C CA . ALA A 1 144 ? -2.324 5.258 -1.133 1.00 96.56 144 ALA A CA 1
ATOM 1156 C C . ALA A 1 144 ? -1.625 6.637 -1.213 1.00 96.56 144 ALA A C 1
ATOM 1158 O O . ALA A 1 144 ? -2.207 7.670 -0.905 1.00 96.56 144 ALA A O 1
ATOM 1159 N N . ASP A 1 145 ? -0.347 6.706 -1.587 1.00 93.94 145 ASP A N 1
ATOM 1160 C CA . ASP A 1 145 ? 0.389 7.981 -1.490 1.00 93.94 145 ASP A CA 1
ATOM 1161 C C . ASP A 1 145 ? -0.100 9.055 -2.469 1.00 93.94 145 ASP A C 1
ATOM 1163 O O . ASP A 1 145 ? -0.133 10.234 -2.120 1.00 93.94 145 ASP A O 1
ATOM 1167 N N . GLY A 1 146 ? -0.549 8.667 -3.662 1.00 91.44 146 GLY A N 1
ATOM 1168 C CA . GLY A 1 146 ? -1.085 9.644 -4.612 1.00 91.44 146 GLY A CA 1
ATOM 1169 C C . GLY A 1 146 ? -1.705 9.093 -5.888 1.00 91.44 146 GLY A C 1
ATOM 1170 O O . GLY A 1 146 ? -2.342 9.866 -6.597 1.00 91.44 146 GLY A O 1
ATOM 1171 N N . TYR A 1 147 ? -1.544 7.796 -6.179 1.00 94.75 147 TYR A N 1
ATOM 1172 C CA . TYR A 1 147 ? -2.118 7.157 -7.364 1.00 94.75 147 TYR A CA 1
ATOM 1173 C C . TYR A 1 147 ? -2.708 5.784 -7.019 1.00 94.75 147 TYR A C 1
ATOM 1175 O O . TYR A 1 147 ? -2.196 5.138 -6.102 1.00 94.75 147 TYR A O 1
ATOM 1183 N N . PRO A 1 148 ? -3.744 5.343 -7.756 1.00 95.19 148 PRO A N 1
ATOM 1184 C CA . PRO A 1 148 ? -4.426 4.063 -7.554 1.00 95.19 148 PRO A CA 1
ATOM 1185 C C . PRO A 1 148 ? -3.550 2.814 -7.644 1.00 95.19 148 PRO A C 1
ATOM 1187 O O . PRO A 1 148 ? -3.835 1.816 -6.993 1.00 95.19 148 PRO A O 1
ATOM 1190 N N . LEU A 1 149 ? -2.523 2.844 -8.497 1.00 96.25 149 LEU A N 1
ATOM 1191 C CA . LEU A 1 149 ? -1.713 1.678 -8.831 1.00 96.25 149 LEU A CA 1
ATOM 1192 C C . LEU A 1 149 ? -0.246 2.064 -8.980 1.00 96.25 149 LEU A C 1
ATOM 1194 O O . LEU A 1 149 ? 0.084 3.158 -9.436 1.00 96.25 149 LEU A O 1
ATOM 1198 N N . THR A 1 150 ? 0.629 1.126 -8.631 1.00 97.12 150 THR A N 1
ATOM 1199 C CA . THR A 1 150 ? 2.061 1.162 -8.950 1.00 97.12 150 THR A CA 1
ATOM 1200 C C . THR A 1 150 ? 2.426 -0.089 -9.741 1.00 97.12 150 THR A C 1
ATOM 1202 O O . THR A 1 150 ? 2.047 -1.192 -9.340 1.00 97.12 150 THR A O 1
ATOM 1205 N N . VAL A 1 151 ? 3.169 0.083 -10.832 1.00 97.44 1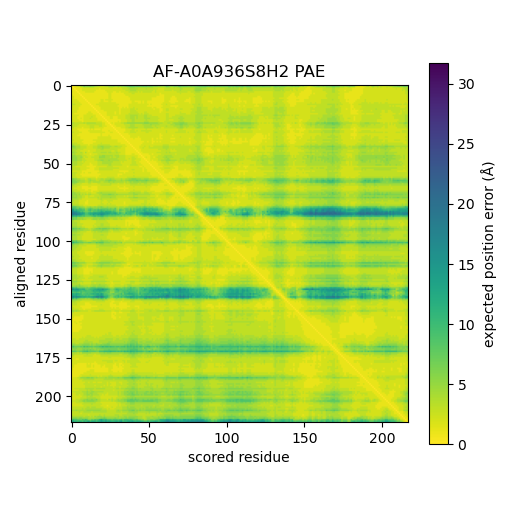51 VAL A N 1
ATOM 1206 C CA . VAL A 1 151 ? 3.718 -0.999 -11.657 1.00 97.44 151 VAL A CA 1
ATOM 1207 C C . VAL A 1 151 ? 5.244 -0.979 -11.591 1.00 97.44 151 VAL A C 1
ATOM 1209 O O . VAL A 1 151 ? 5.825 0.092 -11.416 1.00 97.44 151 VAL A O 1
ATOM 1212 N N . ILE A 1 152 ? 5.875 -2.146 -11.683 1.00 98.00 152 ILE A N 1
ATOM 1213 C CA . ILE A 1 152 ? 7.334 -2.293 -11.757 1.00 98.00 152 ILE A CA 1
ATOM 1214 C C . ILE A 1 152 ? 7.703 -3.576 -12.509 1.00 98.00 152 ILE A C 1
ATOM 1216 O O . ILE A 1 152 ? 7.022 -4.593 -12.352 1.00 98.00 152 ILE A O 1
ATOM 1220 N N . GLY A 1 153 ? 8.763 -3.528 -13.314 1.00 98.19 153 GLY A N 1
ATOM 1221 C CA . GLY A 1 153 ? 9.307 -4.681 -14.031 1.00 98.19 153 GLY A CA 1
ATOM 1222 C C . GLY A 1 153 ? 10.203 -5.574 -13.171 1.00 98.19 153 GLY A C 1
ATOM 1223 O O . GLY A 1 153 ? 10.996 -5.083 -12.362 1.00 98.19 153 GLY A O 1
ATOM 1224 N N . GLU A 1 154 ? 10.128 -6.892 -13.372 1.00 98.56 154 GLU A N 1
ATOM 1225 C CA . GLU A 1 154 ? 11.097 -7.843 -12.809 1.00 98.56 154 GLU A CA 1
ATOM 1226 C C . GLU A 1 154 ? 12.509 -7.535 -13.300 1.00 98.56 154 GLU A C 1
ATOM 1228 O O . GLU A 1 154 ? 13.457 -7.529 -12.513 1.00 98.56 154 GLU A O 1
ATOM 1233 N N . GLU A 1 155 ? 12.644 -7.208 -14.584 1.00 98.56 155 GLU A N 1
ATOM 1234 C CA . GLU A 1 155 ? 13.918 -6.861 -15.199 1.00 98.56 155 GLU A CA 1
ATOM 1235 C C . GLU A 1 155 ? 14.493 -5.555 -14.632 1.00 98.56 155 GLU A C 1
ATOM 1237 O O . GLU A 1 155 ? 15.707 -5.454 -14.452 1.00 98.56 155 GLU A O 1
ATOM 1242 N N . SER A 1 156 ? 13.641 -4.596 -14.254 1.00 98.56 156 SER A N 1
ATOM 1243 C CA . SER A 1 156 ? 14.042 -3.358 -13.569 1.00 98.56 156 SER A CA 1
ATOM 1244 C C . SER A 1 156 ? 14.613 -3.638 -12.178 1.00 98.56 156 SER A C 1
ATOM 1246 O O . SER A 1 156 ? 15.651 -3.088 -11.801 1.00 98.56 156 SER A O 1
ATOM 1248 N N . LEU A 1 157 ? 13.977 -4.535 -11.412 1.00 98.44 157 LEU A N 1
ATOM 1249 C CA . LEU A 1 157 ? 14.499 -4.960 -10.111 1.00 98.44 157 LEU A CA 1
ATOM 1250 C C . LEU A 1 157 ? 15.788 -5.780 -10.252 1.00 98.44 157 LEU A C 1
ATOM 1252 O O . LEU A 1 157 ? 16.718 -5.603 -9.464 1.00 98.44 157 LEU A O 1
ATOM 1256 N N . ALA A 1 158 ? 15.855 -6.675 -11.237 1.00 98.31 158 ALA A N 1
ATOM 1257 C CA . ALA A 1 158 ? 17.045 -7.476 -11.502 1.00 98.31 158 ALA A CA 1
ATOM 1258 C C . ALA A 1 158 ? 18.244 -6.586 -11.854 1.00 98.31 158 ALA A C 1
ATOM 1260 O O . ALA A 1 158 ? 19.342 -6.792 -11.334 1.00 98.31 158 ALA A O 1
ATOM 1261 N N . ASP A 1 159 ? 18.027 -5.564 -12.685 1.00 98.50 159 ASP A N 1
ATOM 1262 C CA . ASP A 1 159 ? 19.060 -4.598 -13.032 1.00 98.50 159 ASP A CA 1
ATOM 1263 C C . ASP A 1 159 ? 19.516 -3.767 -11.827 1.00 98.50 159 ASP A C 1
ATOM 1265 O O . ASP A 1 159 ? 20.717 -3.656 -11.579 1.00 98.50 159 ASP A O 1
ATOM 1269 N N . LEU A 1 160 ? 18.579 -3.265 -11.016 1.00 97.56 160 LEU A N 1
ATOM 1270 C CA . LEU A 1 160 ? 18.907 -2.560 -9.776 1.00 97.56 160 LEU A CA 1
ATOM 1271 C C . LEU A 1 160 ? 19.732 -3.434 -8.819 1.00 97.56 160 LEU A C 1
ATOM 1273 O O . LEU A 1 160 ? 20.740 -2.975 -8.286 1.00 97.56 160 LEU A O 1
ATOM 1277 N N . ASN A 1 161 ? 19.328 -4.689 -8.613 1.00 97.88 161 ASN A N 1
ATOM 1278 C CA . ASN A 1 161 ? 20.043 -5.619 -7.741 1.00 97.88 161 ASN A CA 1
ATOM 1279 C C . ASN A 1 161 ? 21.466 -5.895 -8.230 1.00 97.88 161 ASN A C 1
ATOM 1281 O O . ASN A 1 161 ? 22.388 -5.890 -7.417 1.00 97.88 161 ASN A O 1
ATOM 1285 N N . ARG A 1 162 ? 21.659 -6.065 -9.544 1.00 97.19 162 ARG A N 1
ATOM 1286 C CA . ARG A 1 162 ? 22.993 -6.191 -10.144 1.00 97.19 162 ARG A CA 1
ATOM 1287 C C . ARG A 1 162 ? 23.857 -4.968 -9.828 1.00 97.19 162 ARG A C 1
ATOM 1289 O O . ARG A 1 162 ? 24.940 -5.137 -9.282 1.00 97.19 162 ARG A O 1
ATOM 1296 N N . ARG A 1 163 ? 23.356 -3.751 -10.073 1.00 97.44 163 ARG A N 1
ATOM 1297 C CA . ARG A 1 163 ? 24.104 -2.510 -9.790 1.00 97.44 163 ARG A CA 1
ATOM 1298 C C . ARG A 1 163 ? 24.464 -2.360 -8.311 1.00 97.44 163 ARG A C 1
ATOM 1300 O O . ARG A 1 163 ? 25.547 -1.885 -7.998 1.00 97.44 163 ARG A O 1
ATOM 1307 N N . ILE A 1 164 ? 23.564 -2.741 -7.401 1.00 96.56 164 ILE A N 1
ATOM 1308 C CA . ILE A 1 164 ? 23.816 -2.692 -5.951 1.00 96.56 164 ILE A CA 1
ATOM 1309 C C . ILE A 1 164 ? 24.949 -3.647 -5.567 1.00 96.56 164 ILE A C 1
ATOM 1311 O O . ILE A 1 164 ? 25.859 -3.242 -4.853 1.00 96.56 164 ILE A O 1
ATOM 1315 N N . MET A 1 165 ? 24.908 -4.889 -6.051 1.00 95.25 165 MET A N 1
ATOM 1316 C CA . MET A 1 165 ? 25.932 -5.896 -5.750 1.00 95.25 165 MET A CA 1
ATOM 1317 C C . MET A 1 165 ? 27.286 -5.560 -6.387 1.00 95.25 165 MET A C 1
ATOM 1319 O O . MET A 1 165 ? 28.323 -5.838 -5.797 1.00 95.25 165 MET A O 1
ATOM 1323 N N . GLU A 1 166 ? 27.285 -4.943 -7.572 1.00 95.88 166 GLU A N 1
ATOM 1324 C CA . GLU A 1 166 ? 28.496 -4.415 -8.214 1.00 95.88 166 GLU A CA 1
ATOM 1325 C C . GLU A 1 166 ? 29.089 -3.223 -7.444 1.00 95.88 166 GLU A C 1
ATOM 1327 O O . GLU A 1 166 ? 30.305 -3.050 -7.421 1.00 95.88 166 GLU A O 1
ATOM 1332 N N . ALA A 1 167 ? 28.246 -2.395 -6.817 1.00 96.69 167 ALA A N 1
ATOM 1333 C CA . ALA A 1 167 ? 28.680 -1.227 -6.051 1.00 96.69 167 ALA A CA 1
ATOM 1334 C C . ALA A 1 167 ? 29.140 -1.563 -4.620 1.00 96.69 167 ALA A C 1
ATOM 1336 O O . ALA A 1 167 ? 29.951 -0.826 -4.059 1.00 96.69 167 ALA A O 1
ATOM 1337 N N . ASP A 1 168 ? 28.624 -2.641 -4.025 1.00 96.00 168 ASP A N 1
ATOM 1338 C CA . ASP A 1 168 ? 28.979 -3.103 -2.682 1.00 96.00 168 ASP A CA 1
ATOM 1339 C C . ASP A 1 168 ? 28.977 -4.640 -2.612 1.00 96.00 168 ASP A C 1
ATOM 1341 O O . ASP A 1 168 ? 27.945 -5.286 -2.412 1.00 96.00 168 ASP A O 1
ATOM 1345 N N . GLU A 1 169 ? 30.172 -5.226 -2.719 1.00 92.25 169 GLU A N 1
ATOM 1346 C CA . GLU A 1 169 ? 30.394 -6.678 -2.690 1.00 92.25 169 GLU A CA 1
ATOM 1347 C C . GLU A 1 169 ? 29.988 -7.342 -1.356 1.00 92.25 169 GLU A C 1
ATOM 1349 O O . GLU A 1 169 ? 29.889 -8.573 -1.269 1.00 92.25 169 GLU A O 1
ATOM 1354 N N . SER A 1 170 ? 29.754 -6.562 -0.290 1.00 95.81 170 SER A N 1
ATOM 1355 C CA . SER A 1 170 ? 29.267 -7.099 0.986 1.00 95.81 170 SER A CA 1
ATOM 1356 C C . SER A 1 170 ? 27.782 -7.479 0.935 1.00 95.81 170 SER A C 1
ATOM 1358 O O . SER A 1 170 ? 27.331 -8.330 1.713 1.00 95.81 170 SER A O 1
ATOM 1360 N N . ILE A 1 171 ? 27.022 -6.913 -0.008 1.00 92.12 171 ILE A N 1
ATOM 1361 C CA . ILE A 1 171 ? 25.599 -7.189 -0.189 1.00 92.12 171 ILE A CA 1
ATOM 1362 C C . ILE A 1 171 ? 25.430 -8.497 -0.964 1.00 92.12 171 ILE A C 1
ATOM 1364 O O . ILE A 1 171 ? 25.627 -8.571 -2.172 1.00 92.12 171 ILE A O 1
ATOM 1368 N N . ARG A 1 172 ? 25.012 -9.551 -0.256 1.00 89.62 172 ARG A N 1
ATOM 1369 C CA . ARG A 1 172 ? 24.808 -10.895 -0.836 1.00 89.62 172 ARG A CA 1
ATOM 1370 C C . ARG A 1 172 ? 23.353 -11.252 -1.104 1.00 89.62 172 ARG A C 1
ATOM 1372 O O . ARG A 1 172 ? 23.077 -12.213 -1.816 1.00 89.62 172 ARG A O 1
ATOM 1379 N N . THR A 1 173 ? 22.426 -10.504 -0.517 1.00 93.50 173 THR A N 1
ATOM 1380 C CA . THR A 1 173 ? 20.994 -10.782 -0.622 1.00 93.50 173 THR A CA 1
ATOM 1381 C C . THR A 1 173 ? 20.353 -9.731 -1.522 1.00 93.50 173 THR A C 1
ATOM 1383 O O . THR A 1 173 ? 20.412 -8.549 -1.175 1.00 93.50 173 THR A O 1
ATOM 1386 N N . PRO A 1 174 ? 19.735 -10.119 -2.652 1.00 95.31 174 PRO A N 1
ATOM 1387 C CA . PRO A 1 174 ? 19.033 -9.172 -3.507 1.00 95.31 174 PRO A CA 1
ATOM 1388 C C . PRO A 1 174 ? 17.857 -8.541 -2.762 1.00 95.31 174 PRO A C 1
ATOM 1390 O O . PRO A 1 174 ? 17.200 -9.179 -1.933 1.00 95.31 174 PRO A O 1
ATOM 1393 N N . LEU A 1 175 ? 17.560 -7.286 -3.087 1.00 96.25 175 LEU A N 1
ATOM 1394 C CA . LEU A 1 175 ? 16.346 -6.632 -2.630 1.00 96.25 175 LEU A CA 1
ATOM 1395 C C . LEU A 1 175 ? 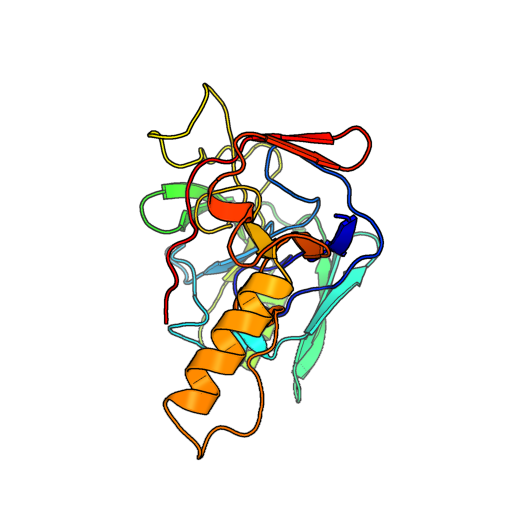15.128 -7.383 -3.181 1.00 96.25 175 LEU A C 1
ATOM 1397 O O . LEU A 1 175 ? 15.032 -7.585 -4.396 1.00 96.25 175 LEU A O 1
ATOM 1401 N N . PRO A 1 176 ? 14.174 -7.765 -2.318 1.00 96.81 176 PRO A N 1
ATOM 1402 C CA . PRO A 1 176 ? 12.931 -8.367 -2.768 1.00 96.81 176 PRO A CA 1
ATOM 1403 C C . PRO A 1 176 ? 11.959 -7.309 -3.309 1.00 96.81 176 PRO A C 1
ATOM 1405 O O . PRO A 1 176 ? 11.943 -6.157 -2.861 1.00 96.81 176 PRO A O 1
ATOM 1408 N N . MET A 1 177 ? 11.080 -7.729 -4.222 1.00 97.62 177 MET A N 1
ATOM 1409 C CA . MET A 1 177 ? 10.099 -6.866 -4.896 1.00 97.62 177 MET A CA 1
ATOM 1410 C C . MET A 1 177 ? 9.168 -6.124 -3.926 1.00 97.62 177 MET A C 1
ATOM 1412 O O . MET A 1 177 ? 8.821 -4.957 -4.123 1.00 97.62 177 MET A O 1
ATOM 1416 N N . ASN A 1 178 ? 8.833 -6.752 -2.799 1.00 95.38 178 ASN A N 1
ATOM 1417 C CA . ASN A 1 178 ? 7.977 -6.157 -1.774 1.00 95.38 178 ASN A CA 1
ATOM 1418 C C . ASN A 1 178 ? 8.582 -4.916 -1.076 1.00 95.38 178 ASN A C 1
ATOM 1420 O O . ASN A 1 178 ? 7.852 -4.207 -0.379 1.00 95.38 178 ASN A O 1
ATOM 1424 N N . ARG A 1 179 ? 9.872 -4.592 -1.278 1.00 95.25 179 ARG A N 1
ATOM 1425 C CA . ARG A 1 179 ? 10.449 -3.289 -0.884 1.00 95.25 179 ARG A CA 1
ATOM 1426 C C . ARG A 1 179 ? 9.906 -2.134 -1.721 1.00 95.25 179 ARG A C 1
ATOM 1428 O O . ARG A 1 179 ? 9.836 -1.007 -1.236 1.00 95.25 179 ARG A O 1
ATOM 1435 N N . PHE A 1 180 ? 9.458 -2.410 -2.944 1.00 96.75 180 PHE A N 1
ATOM 1436 C CA . PHE A 1 180 ? 8.934 -1.395 -3.856 1.00 96.75 180 PHE A CA 1
ATOM 14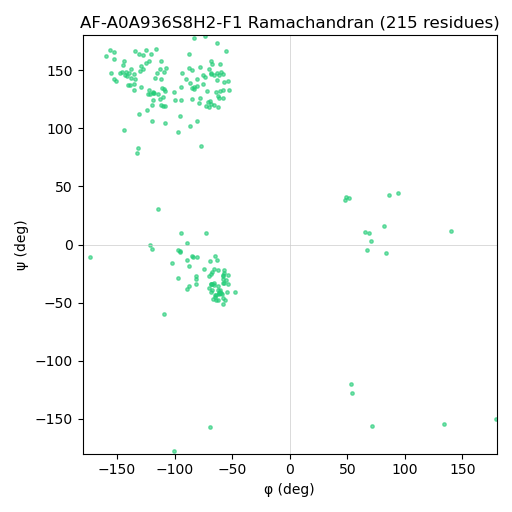37 C C . PHE A 1 180 ? 7.428 -1.171 -3.708 1.00 96.75 180 PHE A C 1
ATOM 1439 O O . PHE A 1 180 ? 6.905 -0.151 -4.166 1.00 96.75 180 PHE A O 1
ATOM 1446 N N . ARG A 1 181 ? 6.762 -2.087 -2.999 1.00 97.19 181 ARG A N 1
ATOM 1447 C CA . ARG A 1 181 ? 5.324 -2.113 -2.722 1.00 97.19 181 ARG A CA 1
ATOM 1448 C C . ARG A 1 181 ? 4.423 -1.970 -3.970 1.00 97.19 181 ARG A C 1
ATOM 1450 O O . ARG A 1 181 ? 3.422 -1.243 -3.888 1.00 97.19 181 ARG A O 1
ATOM 1457 N N . PRO A 1 182 ? 4.759 -2.607 -5.114 1.00 98.00 182 PRO A N 1
ATOM 1458 C CA . PRO A 1 182 ? 3.969 -2.473 -6.333 1.00 98.00 182 PRO A CA 1
ATOM 1459 C C . PRO A 1 182 ? 2.606 -3.138 -6.173 1.00 98.00 182 PRO A C 1
ATOM 1461 O O . PRO A 1 182 ? 2.451 -4.026 -5.339 1.00 98.00 182 PRO A O 1
ATOM 1464 N N . ASN A 1 183 ? 1.6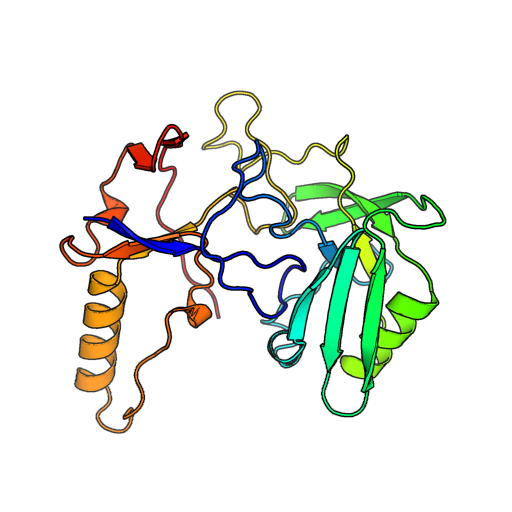37 -2.720 -6.984 1.00 98.38 183 ASN A N 1
ATOM 1465 C CA . ASN A 1 183 ? 0.385 -3.451 -7.160 1.00 98.38 183 ASN A CA 1
ATOM 1466 C C . ASN A 1 183 ? 0.487 -4.483 -8.277 1.00 98.38 183 ASN A C 1
ATOM 1468 O O . ASN A 1 183 ? -0.075 -5.561 -8.155 1.00 98.38 183 ASN A O 1
ATOM 1472 N N . LEU A 1 184 ? 1.190 -4.143 -9.357 1.00 98.12 184 LEU A N 1
ATOM 1473 C CA . LEU A 1 184 ? 1.383 -5.010 -10.512 1.00 98.12 184 LEU A CA 1
ATOM 1474 C C . LEU A 1 184 ? 2.879 -5.191 -10.748 1.00 98.12 184 LEU A C 1
ATOM 1476 O O . LEU A 1 184 ? 3.615 -4.204 -10.816 1.00 98.12 184 LEU A O 1
ATOM 1480 N N . VAL A 1 185 ? 3.311 -6.438 -10.887 1.00 98.44 185 VAL A N 1
ATOM 1481 C CA . VAL A 1 185 ? 4.663 -6.778 -11.334 1.00 98.44 185 VAL A CA 1
ATOM 1482 C C . VAL A 1 185 ? 4.565 -7.354 -12.736 1.00 98.44 185 VAL A C 1
ATOM 1484 O O . VAL A 1 185 ? 3.683 -8.165 -13.025 1.00 98.44 185 VAL A O 1
ATOM 1487 N N . VAL A 1 186 ? 5.432 -6.880 -13.622 1.00 97.94 186 VAL A N 1
ATOM 1488 C CA . VAL A 1 186 ? 5.450 -7.246 -15.040 1.00 97.94 186 VAL A CA 1
ATOM 1489 C C . VAL A 1 186 ? 6.756 -7.938 -15.386 1.00 97.94 186 VAL A C 1
ATOM 1491 O O . VAL A 1 186 ? 7.810 -7.564 -14.884 1.00 97.94 186 VAL A O 1
ATOM 1494 N N . SER A 1 187 ? 6.676 -8.935 -16.260 1.00 98.25 187 SER A N 1
ATOM 1495 C CA . SER A 1 187 ? 7.823 -9.734 -16.692 1.00 98.25 187 SER A CA 1
ATOM 1496 C C . SER A 1 187 ? 7.812 -9.939 -18.202 1.00 98.25 187 SER A C 1
ATOM 1498 O O . SER A 1 187 ? 6.749 -10.061 -18.833 1.00 98.25 187 SER A O 1
ATOM 1500 N N . GLY A 1 188 ? 8.990 -9.999 -18.813 1.00 97.44 188 GLY A N 1
ATOM 1501 C CA . GLY A 1 188 ? 9.198 -10.125 -20.250 1.00 97.44 188 GLY A CA 1
ATOM 1502 C C . GLY A 1 188 ? 9.196 -8.780 -20.975 1.00 97.44 188 GLY A C 1
ATOM 1503 O O . GLY A 1 188 ? 8.558 -8.677 -22.033 1.00 97.44 188 GLY A O 1
ATOM 1504 N N . SER A 1 189 ? 9.854 -7.776 -20.388 1.00 96.00 189 SER A N 1
ATOM 1505 C CA . SER A 1 189 ? 10.202 -6.478 -20.989 1.00 96.00 189 SER A CA 1
ATOM 1506 C C . SER A 1 189 ? 11.656 -6.104 -20.677 1.00 96.00 189 SER A C 1
ATOM 1508 O O . SER A 1 189 ? 12.290 -6.722 -19.832 1.00 96.00 189 SER A O 1
ATOM 1510 N N . GLU A 1 190 ? 12.210 -5.102 -21.360 1.00 97.94 190 GLU A N 1
ATOM 1511 C CA . GLU A 1 190 ? 13.528 -4.570 -20.989 1.00 97.94 190 GLU A CA 1
ATOM 1512 C C . GLU A 1 190 ? 13.470 -3.867 -19.623 1.00 97.94 190 GLU A C 1
ATOM 1514 O O . GLU A 1 190 ? 12.411 -3.398 -19.200 1.00 97.94 190 GLU A O 1
ATOM 1519 N N . ALA A 1 191 ? 14.610 -3.795 -18.929 1.00 98.12 191 ALA A N 1
ATOM 1520 C CA . ALA A 1 191 ? 14.699 -3.078 -17.662 1.00 98.12 191 ALA A CA 1
ATOM 1521 C C . ALA A 1 191 ? 14.297 -1.607 -17.853 1.00 98.12 191 ALA A C 1
ATOM 1523 O O . ALA A 1 191 ? 14.780 -0.943 -18.769 1.00 98.12 191 ALA A O 1
ATOM 1524 N N . PHE A 1 192 ? 13.441 -1.113 -16.959 1.00 97.94 192 PHE A N 1
ATOM 1525 C CA . PHE A 1 192 ? 12.865 0.236 -16.948 1.00 97.94 192 PHE A CA 1
ATOM 1526 C C . PHE A 1 192 ? 11.941 0.563 -18.127 1.00 97.94 192 PHE A C 1
ATOM 1528 O O . PHE A 1 192 ? 11.534 1.713 -18.279 1.00 97.94 192 PHE A O 1
ATOM 1535 N N . ALA A 1 193 ? 11.549 -0.423 -18.944 1.00 97.44 193 ALA A N 1
ATOM 1536 C CA . ALA A 1 193 ? 10.611 -0.193 -20.041 1.00 97.44 193 ALA A CA 1
ATOM 1537 C C . ALA A 1 193 ? 9.268 0.389 -19.558 1.00 97.44 193 ALA A C 1
ATOM 1539 O O . ALA A 1 193 ? 8.597 1.092 -20.313 1.00 97.44 193 ALA A O 1
ATOM 1540 N N . GLU A 1 194 ? 8.874 0.119 -18.308 1.00 96.50 194 GLU A N 1
ATOM 1541 C CA . GLU A 1 194 ? 7.653 0.639 -17.695 1.00 96.50 194 GLU A CA 1
ATOM 1542 C C . GLU A 1 194 ? 7.606 2.167 -17.558 1.00 96.50 194 GLU A C 1
ATOM 1544 O O . GLU A 1 194 ? 6.509 2.727 -17.488 1.00 96.50 194 GLU A O 1
ATOM 1549 N N . ASP A 1 195 ? 8.758 2.844 -17.568 1.00 96.50 195 ASP A N 1
ATOM 1550 C CA . ASP A 1 195 ? 8.835 4.305 -17.462 1.00 96.50 195 ASP A CA 1
ATOM 1551 C C . ASP A 1 195 ? 8.306 5.010 -18.725 1.00 96.50 195 ASP A C 1
ATOM 1553 O O . ASP A 1 195 ? 7.781 6.125 -18.641 1.00 96.50 195 ASP A O 1
ATOM 1557 N N . ASP A 1 196 ? 8.376 4.339 -19.879 1.00 95.81 196 ASP A N 1
ATOM 1558 C CA . ASP A 1 196 ? 7.983 4.880 -21.186 1.00 95.81 196 ASP A CA 1
ATOM 1559 C C . ASP A 1 196 ? 6.561 4.478 -21.614 1.00 95.81 196 ASP A C 1
ATOM 1561 O O . ASP A 1 196 ? 6.042 4.921 -22.647 1.00 95.81 196 ASP A O 1
ATOM 1565 N N . TRP A 1 197 ? 5.884 3.628 -20.841 1.00 95.56 197 TRP A N 1
ATOM 1566 C CA . TRP A 1 197 ? 4.541 3.178 -21.190 1.00 95.56 197 TRP A CA 1
ATOM 1567 C C . TRP A 1 197 ? 3.529 4.301 -21.020 1.00 95.56 197 TRP A C 1
ATOM 1569 O O . TRP A 1 197 ? 3.325 4.806 -19.929 1.00 95.56 197 TRP A O 1
ATOM 1579 N N . ALA A 1 198 ? 2.792 4.648 -22.076 1.00 94.75 198 ALA A N 1
ATOM 1580 C CA . ALA A 1 198 ? 1.682 5.600 -21.960 1.00 94.75 198 ALA A CA 1
ATOM 1581 C C . ALA A 1 198 ? 0.386 4.939 -21.448 1.00 94.75 198 ALA A C 1
ATOM 1583 O O . ALA A 1 198 ? -0.432 5.562 -20.760 1.00 94.75 198 ALA A O 1
ATOM 1584 N N . LYS A 1 199 ? 0.165 3.677 -21.830 1.00 94.75 199 LYS A N 1
ATOM 1585 C CA . LYS A 1 199 ? -1.017 2.879 -21.492 1.00 94.75 199 LYS A CA 1
ATOM 1586 C C . LYS A 1 199 ? -0.628 1.421 -21.313 1.00 94.75 199 LYS A C 1
ATOM 1588 O O . LYS A 1 199 ? 0.236 0.926 -22.027 1.00 94.75 199 LYS A O 1
ATOM 1593 N N . ILE A 1 200 ? -1.338 0.735 -20.429 1.00 94.38 200 ILE A N 1
ATOM 1594 C CA . ILE A 1 200 ? -1.160 -0.692 -20.156 1.00 94.38 200 ILE A CA 1
ATOM 1595 C C . ILE A 1 200 ? -2.537 -1.341 -20.250 1.00 94.38 200 ILE A C 1
ATOM 1597 O O . ILE A 1 200 ? -3.504 -0.793 -19.727 1.00 94.38 200 ILE A O 1
ATOM 1601 N N . ARG A 1 201 ? -2.653 -2.490 -20.918 1.00 95.44 201 ARG A N 1
ATOM 1602 C CA . ARG A 1 201 ? -3.879 -3.299 -20.908 1.00 95.44 201 ARG A CA 1
ATOM 1603 C C . ARG A 1 201 ? -3.594 -4.623 -20.212 1.00 95.44 201 ARG A C 1
ATOM 1605 O O . ARG A 1 201 ? -2.644 -5.302 -20.585 1.00 95.44 201 ARG A O 1
ATOM 1612 N N . VAL A 1 202 ? -4.435 -4.981 -19.248 1.00 94.12 202 VAL A N 1
ATOM 1613 C CA . VAL A 1 202 ? -4.386 -6.258 -18.526 1.00 94.12 202 VAL A CA 1
ATOM 1614 C C . VAL A 1 202 ? -5.792 -6.845 -18.535 1.00 94.12 202 VAL A C 1
ATOM 1616 O O . VAL A 1 202 ? -6.707 -6.263 -17.952 1.00 94.12 202 VAL A O 1
ATOM 1619 N N . GLY A 1 203 ? -5.978 -7.960 -19.245 1.00 91.12 203 GLY A N 1
ATOM 1620 C CA . GLY A 1 203 ? -7.316 -8.460 -19.568 1.00 91.12 203 GLY A CA 1
ATOM 1621 C C . GLY A 1 203 ? -8.150 -7.372 -20.256 1.00 91.12 203 GLY A C 1
ATOM 1622 O O . GLY A 1 203 ? -7.680 -6.721 -21.193 1.00 91.12 203 GLY A O 1
ATOM 1623 N N . ASP A 1 204 ? -9.349 -7.129 -19.732 1.00 92.25 204 ASP A N 1
ATOM 1624 C CA . ASP A 1 204 ? -10.264 -6.098 -20.237 1.00 92.25 204 ASP A CA 1
ATOM 1625 C C . ASP A 1 204 ? -9.992 -4.697 -19.658 1.00 92.25 204 ASP A C 1
ATOM 1627 O O . ASP A 1 204 ? -10.527 -3.699 -20.144 1.00 92.25 204 ASP A O 1
ATOM 1631 N N . SER A 1 205 ? -9.133 -4.594 -18.639 1.00 94.75 205 SER A N 1
ATOM 1632 C CA . SER A 1 205 ? -8.818 -3.326 -17.979 1.00 94.75 205 SER A CA 1
ATOM 1633 C C . SER A 1 205 ? -7.723 -2.565 -18.720 1.00 94.75 205 SER A C 1
ATOM 1635 O O . SER A 1 205 ? -6.691 -3.124 -19.097 1.00 94.75 205 SER A O 1
ATOM 1637 N N . VAL A 1 206 ? -7.925 -1.258 -18.905 1.00 94.81 206 VAL A N 1
ATOM 1638 C CA . VAL A 1 206 ? -6.950 -0.357 -19.532 1.00 94.81 206 VAL A CA 1
ATOM 1639 C C . VAL A 1 206 ? -6.545 0.725 -18.544 1.00 94.81 206 VAL A C 1
ATOM 1641 O O . VAL A 1 206 ? -7.373 1.494 -18.065 1.00 94.81 206 VAL A O 1
ATOM 1644 N N . PHE A 1 207 ? -5.245 0.823 -18.304 1.00 94.38 207 PHE A N 1
ATOM 1645 C CA . PHE A 1 207 ? -4.626 1.793 -17.419 1.00 94.38 207 PHE A CA 1
ATOM 1646 C C . PHE A 1 207 ? -3.878 2.850 -18.221 1.00 94.38 207 PHE A C 1
ATOM 1648 O O . PHE A 1 207 ? -3.369 2.603 -19.317 1.00 94.38 207 PHE A O 1
ATOM 1655 N N . ARG A 1 208 ? -3.788 4.042 -17.640 1.00 93.19 208 ARG A N 1
ATOM 1656 C CA . ARG A 1 208 ? -2.978 5.156 -18.129 1.00 93.19 208 ARG A CA 1
ATOM 1657 C C . ARG A 1 208 ? -1.813 5.347 -17.169 1.00 93.19 208 ARG A C 1
ATOM 1659 O O . ARG A 1 208 ? -2.049 5.525 -15.976 1.00 93.19 208 ARG A O 1
ATOM 1666 N N . ALA A 1 209 ? -0.589 5.371 -17.682 1.00 92.94 209 ALA A N 1
ATOM 1667 C CA . ALA A 1 209 ? 0.548 5.765 -16.864 1.00 92.94 209 ALA A CA 1
ATOM 1668 C C . ALA A 1 209 ? 0.524 7.278 -16.623 1.00 92.94 209 ALA A C 1
ATOM 1670 O O . ALA A 1 209 ? 0.113 8.061 -17.486 1.00 92.94 209 ALA A O 1
ATOM 1671 N N . THR A 1 210 ? 0.939 7.691 -15.430 1.00 91.94 210 THR A N 1
ATOM 1672 C CA . THR A 1 210 ? 0.936 9.100 -15.022 1.00 91.94 210 THR A CA 1
ATOM 1673 C C . THR A 1 210 ? 2.351 9.648 -14.934 1.00 91.94 210 THR A C 1
ATOM 1675 O O . THR A 1 210 ? 2.680 10.603 -15.634 1.00 91.94 210 THR A O 1
ATOM 1678 N N . LYS A 1 211 ? 3.183 9.056 -14.077 1.00 92.06 211 LYS A N 1
ATOM 1679 C CA . LYS A 1 211 ? 4.575 9.448 -13.863 1.00 92.06 211 LYS A CA 1
ATOM 1680 C C . LYS A 1 211 ? 5.389 8.309 -13.236 1.00 92.06 211 LYS A C 1
ATOM 1682 O O . LYS A 1 211 ? 4.794 7.453 -12.575 1.00 92.06 211 LYS A O 1
ATOM 1687 N N . PRO A 1 212 ? 6.729 8.375 -13.309 1.00 94.19 212 PRO A N 1
ATOM 1688 C CA . PRO A 1 212 ? 7.601 7.512 -12.523 1.00 94.19 212 PRO A CA 1
ATOM 1689 C C . PRO A 1 212 ? 7.358 7.641 -11.012 1.00 94.19 212 PRO A C 1
ATOM 1691 O O . PRO A 1 212 ? 7.042 8.719 -10.480 1.00 94.19 212 PRO A O 1
ATOM 1694 N N . CYS A 1 213 ? 7.530 6.528 -10.300 1.00 94.12 213 CYS A N 1
ATOM 1695 C CA . CYS A 1 213 ? 7.408 6.468 -8.848 1.00 94.12 213 CYS A CA 1
ATOM 1696 C C . CYS A 1 213 ? 8.747 6.829 -8.187 1.00 94.12 213 CYS A C 1
ATOM 1698 O O . CYS A 1 213 ? 9.653 6.003 -8.104 1.00 94.12 213 CYS A O 1
ATOM 1700 N N . ALA A 1 214 ? 8.870 8.061 -7.685 1.00 91.88 214 ALA A N 1
ATOM 1701 C CA . ALA A 1 214 ? 10.028 8.464 -6.889 1.00 91.88 214 ALA A CA 1
ATOM 1702 C C . ALA A 1 214 ? 10.089 7.656 -5.582 1.00 91.88 214 ALA A C 1
ATOM 1704 O O . ALA A 1 214 ? 9.091 7.537 -4.866 1.00 91.88 214 ALA A O 1
ATOM 1705 N N . ARG A 1 215 ? 11.263 7.097 -5.277 1.00 91.38 215 ARG A N 1
ATOM 1706 C CA . ARG A 1 215 ? 11.461 6.221 -4.117 1.00 91.38 215 ARG A CA 1
ATOM 1707 C C . ARG A 1 215 ? 11.748 7.031 -2.854 1.00 91.38 215 ARG A C 1
ATOM 1709 O O . ARG A 1 215 ? 12.328 8.111 -2.915 1.00 91.38 215 ARG A O 1
ATOM 1716 N N . CYS A 1 216 ? 11.343 6.490 -1.712 1.00 85.12 216 CYS A N 1
ATOM 1717 C CA . CYS A 1 216 ? 11.594 7.057 -0.393 1.00 85.12 216 CYS A CA 1
ATOM 1718 C C . CYS A 1 216 ? 12.382 6.082 0.487 1.00 85.12 216 CYS A C 1
ATOM 1720 O O . CYS A 1 216 ? 12.422 4.887 0.194 1.00 85.12 216 CYS A O 1
ATOM 1722 N N . VAL A 1 217 ? 12.940 6.614 1.577 1.00 74.12 217 VAL A N 1
ATOM 1723 C CA . VAL A 1 217 ? 13.408 5.837 2.738 1.00 74.12 217 VAL A CA 1
ATOM 1724 C C . VAL A 1 217 ? 12.213 5.258 3.488 1.00 74.12 217 VAL A C 1
ATOM 1726 O O . VAL A 1 217 ? 11.121 5.872 3.380 1.00 74.12 217 VAL A O 1
#

Mean predicted aligned error: 3.66 Å

Foldseek 3Di:
DAFPWAWADLEAAEAIDTDPDFDADLAATPSHNQKFKDAPLQETDHCVVQVLRHQWDWDDDVQFIKIDHPPLGIDTDGLDAPDFDWDWHDQPPWIKIWGWHDPVVQVSVCVSRVHRITMTGHDPPIFTAADPLQDPDRRGHHSPNGGRFFEAEPQQQVVVQVVVCVVPVVDPDRDDPVLVVGRTYDYDDHHPPVQPDQWDDDPNDIDGDRHDDDDDD

Sequence (217 aa):
MHISEINIYPIKSLKGISLESAVVDARGLENDRRWMLTDRDGNFYTQRKFPRMALISVWIEDGGIGVAADGYGEAFIPRLPEIRNRQTVTVWNSKCEGEVHSPVLNEWFSDVLEMDCQLVYMPDDTRRSVTERFDRGGDIVSFADGYPLTVIGEESLADLNRRIMEADESIRTPLPMNRFRPNLVVSGSEAFAEDDWAKIRVGDSVFRATKPCARCV

Solvent-accessible surface area (backbone atoms only — not comparable to full-atom values): 12432 Å² total; per-residue (Å²): 102,49,79,76,44,37,37,40,29,39,38,41,49,38,31,65,41,81,44,98,74,82,56,81,50,78,37,19,48,66,63,33,11,37,27,36,43,17,38,97,81,23,45,59,60,46,40,76,83,42,58,69,41,50,65,32,43,51,48,85,46,89,72,30,34,37,36,35,39,94,96,70,54,72,50,79,44,60,70,65,54,96,55,87,44,76,42,67,28,40,57,90,95,44,68,38,57,25,30,41,46,54,71,68,58,18,47,54,52,15,65,78,65,75,43,83,38,36,43,28,37,55,52,92,84,49,74,31,70,31,55,71,96,71,45,83,86,77,48,30,26,43,68,45,93,48,54,41,71,41,75,47,42,52,42,33,52,52,51,50,37,50,53,49,35,75,74,37,79,84,55,83,74,72,82,59,70,76,80,73,65,44,31,36,30,33,36,70,64,65,62,59,50,72,74,76,44,63,61,48,74,59,89,94,48,76,48,69,58,83,73,79,83,82,85,78,119

Nearest PDB structures (foldseek):
  7p41-assembly1_D  TM=9.145E-01  e=1.276E-16  Homo sapiens
  6fw2-assembly1_A  TM=9.168E-01  e=2.064E-16  Homo sapiens
  2exn-assembly1_A  TM=7.311E-01  e=1.931E-06  Bordetella bronchiseptica
  6nxf-assembly1_B  TM=3.503E-01  e=1.626E+00  Mus musculus